Protein AF-A0A261KP37-F1 (afdb_monomer)

Foldseek 3Di:
DLLVLQCPFDQLQLGSLLLVLLLVLLVLLVVLCCVVPNDCDPLNVVLLSVLSSLLQSLLGQPLAPLGDVVQQWGALLPPRDTDHDDPPDGSLLNLVRRLSSSLRSLCVPCNPPPRHDSVSSSLLSVLLNPPQDPDPSNLDQDDSSLSSNLSSLLSLLLPLCNLVSLQSVVVSCVSNVVCVVVVHPHSVSSLLCVLVCCPVPNCSSNVSSLSSLVVDPNSVSSVVSNVCSSVCSVCVVVDPPPPPDD

Nearest PDB structures (foldseek):
  5cwg-assembly1_A  TM=1.910E-01  e=2.950E+00  synthetic construct
  5cwc-assembly1_A  TM=1.939E-01  e=5.053E+00  synthetic construct

Secondary structure (DSSP, 8-state):
-HHHHHHTS--SSSSHHHHHHHHHHHHHHHHHHHHHH----HHHHHHHHHHHHHTTGGGSTT-STT-BGGGTEEE-SSTT-EEEPPTT--GGGGGGGHHHHHHHHHHHHHTT-SS--HHHHHHHHHTT-SSPPSSSGGG--SSHHHHHHHHHHHHHHT-TTHHHHHHHHHHHHHHTTHHHHHT--SHHHHHHHHHHHIIIIIHHHHHHHHHHHTTSHHHHHHHHHHHHHHHHHHTGGGS-------

Mean predicted aligned error: 4.22 Å

pLDDT: mean 94.3, std 10.0, range [46.78, 98.81]

Solvent-accessible surface area (backbone atoms only — not comparable to full-atom values): 13010 Å² total; per-residue (Å²): 106,54,57,57,52,34,58,71,38,64,30,77,44,85,24,40,66,48,40,49,37,16,34,56,42,33,52,36,29,53,50,18,42,32,72,76,71,44,88,72,44,74,64,54,54,50,42,52,50,52,21,39,49,33,40,64,47,22,29,29,79,69,65,43,92,73,32,34,73,94,74,34,32,33,52,35,48,50,95,89,37,66,47,76,58,66,92,89,63,48,22,39,64,30,61,94,27,12,48,40,23,19,38,44,36,39,44,76,73,31,55,89,43,92,89,46,63,37,66,63,26,41,55,22,26,52,46,59,46,77,81,70,59,91,53,74,83,60,63,52,45,82,51,68,26,18,40,43,27,22,13,43,56,47,20,54,51,23,37,9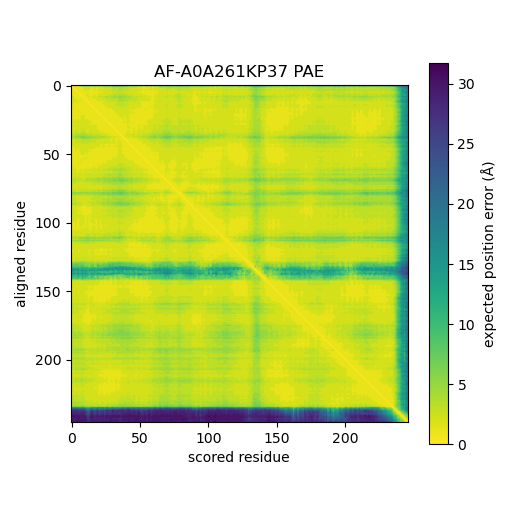3,56,32,84,73,45,39,50,37,46,38,53,39,26,52,70,61,47,49,25,67,77,74,69,35,89,48,42,64,47,52,51,69,44,42,52,61,47,39,65,77,52,48,45,81,44,29,56,64,43,50,61,20,13,63,70,40,74,70,25,40,50,43,52,50,35,28,50,49,52,43,50,51,59,74,49,60,81,72,60,74,83,74,74,86,74,130

Radius of gyration: 18.71 Å; Cα contacts (8 Å, |Δi|>4): 363; chains: 1; bounding box: 59×48×49 Å

Structure (mmCIF, N/CA/C/O backbone):
data_AF-A0A261KP37-F1
#
_entry.id   AF-A0A261KP37-F1
#
loop_
_atom_site.group_PDB
_atom_site.id
_atom_site.type_symbol
_atom_site.label_atom_id
_atom_site.label_alt_id
_atom_site.label_comp_id
_atom_site.label_asym_id
_atom_site.label_entity_id
_atom_site.label_seq_id
_atom_site.pdbx_PDB_ins_code
_atom_site.Cartn_x
_atom_site.Cartn_y
_atom_site.Cartn_z
_atom_site.occupancy
_atom_site.B_iso_or_equiv
_atom_site.auth_seq_id
_atom_site.auth_comp_id
_atom_site.auth_asym_id
_atom_site.auth_atom_id
_atom_site.pdbx_PDB_model_num
ATOM 1 N N . MET A 1 1 ? 0.072 -9.786 14.401 1.00 86.56 1 MET A N 1
ATOM 2 C CA . MET A 1 1 ? -1.143 -10.215 13.672 1.00 86.56 1 MET A CA 1
ATOM 3 C C . MET A 1 1 ? -0.959 -9.985 12.181 1.00 86.56 1 MET A C 1
ATOM 5 O O . MET A 1 1 ? -0.625 -10.951 11.524 1.00 86.56 1 MET A O 1
ATOM 9 N N . ALA A 1 2 ? -1.086 -8.755 11.665 1.00 94.94 2 ALA A N 1
ATOM 10 C CA . ALA A 1 2 ? -0.954 -8.492 10.227 1.00 94.94 2 ALA A CA 1
ATOM 11 C C . ALA A 1 2 ? 0.410 -8.926 9.663 1.00 94.94 2 ALA A C 1
ATOM 13 O O . ALA A 1 2 ? 0.445 -9.769 8.780 1.00 94.94 2 ALA A O 1
ATOM 14 N N . LEU A 1 3 ? 1.520 -8.478 10.267 1.00 97.50 3 LEU A N 1
ATOM 15 C CA . LEU A 1 3 ? 2.871 -8.874 9.835 1.00 97.50 3 LEU A CA 1
ATOM 16 C C . LEU A 1 3 ? 3.099 -10.390 9.837 1.00 97.50 3 LEU A C 1
ATOM 18 O O . LEU A 1 3 ? 3.756 -10.895 8.944 1.00 97.50 3 LEU A O 1
ATOM 22 N N . GLU A 1 4 ? 2.538 -11.109 10.812 1.00 97.50 4 GLU A N 1
ATOM 23 C CA . GLU A 1 4 ? 2.669 -12.570 10.888 1.00 97.50 4 GLU A CA 1
ATOM 24 C C . GLU A 1 4 ? 1.877 -13.251 9.767 1.00 97.50 4 GLU A C 1
ATOM 26 O O . GLU A 1 4 ? 2.376 -14.161 9.121 1.00 97.50 4 GLU A O 1
ATOM 31 N N . ASN A 1 5 ? 0.655 -12.788 9.488 1.00 98.19 5 ASN A N 1
ATOM 32 C CA . ASN A 1 5 ? -0.129 -13.303 8.365 1.00 98.19 5 ASN A CA 1
ATOM 33 C C . ASN A 1 5 ? 0.574 -13.028 7.028 1.00 98.19 5 ASN A C 1
ATOM 35 O O . ASN A 1 5 ? 0.692 -13.935 6.216 1.00 98.19 5 ASN A O 1
ATOM 39 N N . ILE A 1 6 ? 1.087 -11.810 6.829 1.00 98.38 6 ILE A N 1
ATOM 40 C CA . ILE A 1 6 ? 1.804 -11.424 5.604 1.00 98.38 6 ILE A CA 1
ATOM 41 C C . ILE A 1 6 ? 3.119 -12.202 5.470 1.00 98.38 6 ILE A C 1
ATOM 43 O O . ILE A 1 6 ? 3.464 -12.633 4.377 1.00 98.38 6 ILE A O 1
ATOM 47 N N . ALA A 1 7 ? 3.837 -12.448 6.570 1.00 97.62 7 ALA A N 1
ATOM 48 C CA . ALA A 1 7 ? 5.056 -13.260 6.563 1.00 97.62 7 ALA A CA 1
ATOM 49 C C . ALA A 1 7 ? 4.807 -14.735 6.206 1.00 97.62 7 ALA A C 1
ATOM 51 O O . ALA A 1 7 ? 5.722 -15.400 5.730 1.00 97.62 7 ALA A O 1
ATOM 52 N N . ASN A 1 8 ? 3.591 -15.237 6.435 1.00 97.12 8 ASN A N 1
ATOM 53 C CA . ASN A 1 8 ? 3.172 -16.581 6.031 1.00 97.12 8 ASN A CA 1
ATOM 54 C C . ASN A 1 8 ? 2.615 -16.634 4.596 1.00 97.12 8 ASN A C 1
ATOM 56 O O . ASN A 1 8 ? 2.269 -17.720 4.126 1.00 97.12 8 ASN A O 1
ATOM 60 N N . GLY A 1 9 ? 2.513 -15.487 3.919 1.00 96.25 9 GLY A N 1
ATOM 61 C CA . GLY A 1 9 ? 2.137 -15.397 2.515 1.00 96.25 9 GLY A CA 1
ATOM 62 C C . GLY A 1 9 ? 3.271 -15.766 1.556 1.00 96.25 9 GLY A C 1
ATOM 63 O O . GLY A 1 9 ? 4.429 -15.903 1.953 1.00 96.25 9 GLY A O 1
ATOM 64 N N . ASP A 1 10 ? 2.934 -15.927 0.277 1.00 97.50 10 ASP A N 1
ATOM 65 C CA . ASP A 1 10 ? 3.869 -16.308 -0.793 1.00 97.50 10 ASP A CA 1
ATOM 66 C C . ASP A 1 10 ? 3.955 -15.298 -1.956 1.00 97.50 10 ASP A C 1
ATOM 68 O O . ASP A 1 10 ? 4.518 -15.614 -3.005 1.00 97.50 10 ASP A O 1
ATOM 72 N N . ALA A 1 11 ? 3.469 -14.066 -1.756 1.00 97.88 11 ALA A N 1
ATOM 73 C CA . ALA A 1 11 ? 3.731 -12.933 -2.648 1.00 97.88 11 ALA A CA 1
ATOM 74 C C . ALA A 1 11 ? 5.233 -12.576 -2.655 1.00 97.88 11 ALA A C 1
ATOM 76 O O . ALA A 1 11 ? 5.894 -12.534 -1.612 1.00 97.88 11 ALA A O 1
ATOM 77 N N . LEU A 1 12 ? 5.787 -12.308 -3.838 1.00 97.38 12 LEU A N 1
ATOM 78 C CA . LEU A 1 12 ? 7.216 -12.040 -4.019 1.00 97.38 12 LEU A CA 1
ATOM 79 C C . LEU A 1 12 ? 7.612 -10.635 -3.544 1.00 97.38 12 LEU A C 1
ATOM 81 O O . LEU A 1 12 ? 8.668 -10.468 -2.929 1.00 97.38 12 LEU A O 1
ATOM 85 N N . TYR A 1 13 ? 6.791 -9.630 -3.839 1.00 98.38 13 TYR A N 1
ATOM 86 C CA . TYR A 1 13 ? 7.035 -8.219 -3.563 1.00 98.38 13 TYR A CA 1
ATOM 87 C C . TYR A 1 13 ? 6.150 -7.684 -2.433 1.00 98.38 13 TYR A C 1
ATOM 89 O O . TYR A 1 13 ? 6.700 -7.131 -1.477 1.00 98.38 13 TYR A O 1
ATOM 97 N N . HIS A 1 14 ? 4.825 -7.880 -2.498 1.00 98.38 14 HIS A N 1
ATOM 98 C CA . HIS A 1 14 ? 3.873 -7.420 -1.468 1.00 98.38 14 HIS A CA 1
ATOM 99 C C . HIS A 1 14 ? 3.936 -8.322 -0.219 1.00 98.38 14 HIS A C 1
ATOM 101 O O . HIS A 1 14 ? 3.031 -9.091 0.097 1.00 98.38 14 HIS A O 1
ATOM 107 N N . ASN A 1 15 ? 5.078 -8.272 0.468 1.00 98.00 15 ASN A N 1
ATOM 108 C CA . ASN A 1 15 ? 5.456 -9.154 1.567 1.00 98.00 15 ASN A CA 1
ATOM 109 C C . ASN A 1 15 ? 5.690 -8.378 2.879 1.00 98.00 15 ASN A C 1
ATOM 111 O O . ASN A 1 15 ? 5.472 -7.165 2.981 1.00 98.00 15 ASN A O 1
ATOM 115 N N . VAL A 1 16 ? 6.155 -9.086 3.915 1.00 98.00 16 VAL A N 1
ATOM 116 C CA . VAL A 1 16 ? 6.334 -8.509 5.258 1.00 98.00 16 VAL A CA 1
ATOM 117 C C . VAL A 1 16 ? 7.333 -7.350 5.270 1.00 98.00 16 VAL A C 1
ATOM 119 O O . VAL A 1 16 ? 7.151 -6.389 6.014 1.00 98.00 16 VAL A O 1
ATOM 122 N N . GLU A 1 17 ? 8.370 -7.405 4.433 1.00 98.12 17 GLU A N 1
ATOM 123 C CA . GLU A 1 17 ? 9.373 -6.348 4.360 1.00 98.12 17 GLU A CA 1
ATOM 124 C C . GLU A 1 17 ? 8.783 -5.074 3.755 1.00 98.12 17 GLU A C 1
ATOM 126 O O . GLU A 1 17 ? 8.977 -3.994 4.314 1.00 98.12 17 GLU A O 1
ATOM 131 N N . HIS A 1 18 ? 8.021 -5.201 2.663 1.00 98.50 18 HIS A N 1
ATOM 132 C CA . HIS A 1 18 ? 7.290 -4.078 2.078 1.00 98.50 18 HIS A CA 1
ATOM 133 C C . HIS A 1 18 ? 6.350 -3.446 3.114 1.00 98.50 18 HIS A C 1
ATOM 135 O O . HIS A 1 18 ? 6.437 -2.246 3.374 1.00 98.50 18 HIS A O 1
ATOM 141 N N . THR A 1 19 ? 5.561 -4.263 3.820 1.00 98.69 19 THR A N 1
ATOM 142 C CA . THR A 1 19 ? 4.632 -3.768 4.850 1.00 98.69 19 THR A CA 1
ATOM 143 C C . THR A 1 19 ? 5.345 -3.016 5.979 1.00 98.69 19 THR A C 1
ATOM 145 O O . THR A 1 19 ? 4.862 -1.981 6.448 1.00 98.69 19 THR A O 1
ATOM 148 N N . ILE A 1 20 ? 6.511 -3.501 6.420 1.00 98.62 20 ILE A N 1
ATOM 149 C CA . ILE A 1 20 ? 7.327 -2.820 7.434 1.00 98.62 20 ILE A CA 1
ATOM 150 C C . ILE A 1 20 ? 7.809 -1.463 6.913 1.00 98.62 20 ILE A C 1
ATOM 152 O O . ILE A 1 2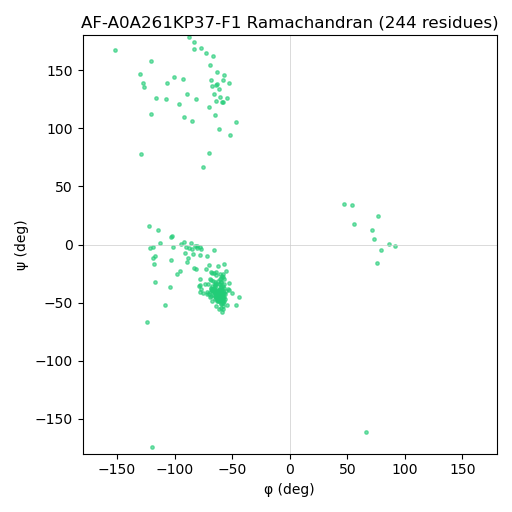0 ? 7.689 -0.470 7.630 1.00 98.62 20 ILE A O 1
ATOM 156 N N . LEU A 1 21 ? 8.325 -1.396 5.683 1.00 98.62 21 LEU A N 1
ATOM 157 C CA . LEU A 1 21 ? 8.811 -0.147 5.090 1.00 98.62 21 LEU A CA 1
ATOM 158 C C . LEU A 1 21 ? 7.691 0.889 4.956 1.00 98.62 21 LEU A C 1
ATOM 160 O O . LEU A 1 21 ? 7.865 2.024 5.402 1.00 98.62 21 LEU A O 1
ATOM 164 N N . VAL A 1 22 ? 6.526 0.488 4.442 1.00 98.75 22 VAL A N 1
ATOM 165 C CA . VAL A 1 22 ? 5.324 1.336 4.368 1.00 98.75 22 VAL A CA 1
ATOM 166 C C . VAL A 1 22 ? 4.930 1.850 5.752 1.00 98.75 22 VAL A C 1
ATOM 168 O O . VAL A 1 22 ? 4.688 3.044 5.935 1.00 98.75 22 VAL A O 1
ATOM 171 N N . THR A 1 23 ? 4.939 0.975 6.760 1.00 98.75 23 THR A N 1
ATOM 172 C CA . THR A 1 23 ? 4.584 1.350 8.134 1.00 98.75 23 THR A CA 1
ATOM 173 C C . THR A 1 23 ? 5.571 2.360 8.726 1.00 98.75 23 THR A C 1
ATOM 175 O O . THR A 1 23 ? 5.153 3.352 9.324 1.00 98.75 23 THR A O 1
ATOM 178 N N . LEU A 1 24 ? 6.878 2.156 8.533 1.00 98.62 24 LEU A N 1
ATOM 179 C CA . LEU A 1 24 ? 7.920 3.065 9.025 1.00 98.62 24 LEU A CA 1
ATOM 180 C C . LEU A 1 24 ? 7.852 4.438 8.349 1.00 98.62 24 LEU A C 1
ATOM 182 O O . LEU A 1 24 ? 7.969 5.464 9.021 1.00 98.62 24 LEU A O 1
ATOM 186 N N . VAL A 1 25 ? 7.624 4.470 7.036 1.00 98.81 25 VAL A N 1
ATOM 187 C CA . VAL A 1 25 ? 7.419 5.724 6.305 1.00 98.81 25 VAL A CA 1
ATOM 188 C C . VAL A 1 25 ? 6.165 6.433 6.803 1.00 98.81 25 VAL A C 1
ATOM 190 O O . VAL A 1 25 ? 6.219 7.622 7.119 1.00 98.81 25 VAL A O 1
ATOM 193 N N . GLY A 1 26 ? 5.048 5.716 6.922 1.00 98.62 26 GLY A N 1
ATOM 194 C CA . GLY A 1 26 ? 3.792 6.281 7.400 1.00 98.62 26 GLY A CA 1
ATOM 195 C C . GLY A 1 26 ? 3.910 6.861 8.809 1.00 98.62 26 GLY A C 1
ATOM 196 O O . GLY A 1 26 ? 3.397 7.953 9.056 1.00 98.62 26 GLY A O 1
ATOM 197 N N . GLN A 1 27 ? 4.648 6.203 9.705 1.00 98.50 27 GLN A N 1
ATOM 198 C CA . GLN A 1 27 ? 4.940 6.726 11.039 1.00 98.50 27 GLN A CA 1
ATOM 199 C C . GLN A 1 27 ? 5.641 8.093 10.979 1.00 98.50 27 GLN A C 1
ATOM 201 O O . GLN A 1 27 ? 5.248 9.020 11.690 1.00 98.50 27 GLN A O 1
ATOM 206 N N . GLU A 1 28 ? 6.652 8.250 10.119 1.00 98.69 28 GLU A N 1
ATOM 207 C CA . GLU A 1 28 ? 7.366 9.524 9.967 1.00 98.69 28 GLU A CA 1
ATOM 208 C C . GLU A 1 28 ? 6.517 10.598 9.271 1.00 98.69 28 GLU A C 1
ATOM 210 O O . GLU A 1 28 ? 6.590 11.767 9.657 1.00 98.69 28 GLU A O 1
ATOM 215 N N . VAL A 1 29 ? 5.648 10.223 8.324 1.00 98.62 29 VAL A N 1
ATOM 216 C CA . VAL A 1 29 ? 4.645 11.137 7.746 1.00 98.62 29 VAL A CA 1
ATOM 217 C C . VAL A 1 29 ? 3.710 11.658 8.840 1.00 98.62 29 VAL A C 1
ATOM 219 O O . VAL A 1 29 ? 3.525 12.869 8.967 1.00 98.62 29 VAL A O 1
ATOM 222 N N . LEU A 1 30 ? 3.153 10.766 9.664 1.00 97.94 30 LEU A N 1
ATOM 223 C CA . LEU A 1 30 ? 2.206 11.136 10.716 1.00 97.94 30 LEU A CA 1
ATOM 224 C C . LEU A 1 30 ? 2.870 11.989 11.807 1.00 97.94 30 LEU A C 1
ATOM 226 O O . LEU A 1 30 ? 2.295 12.975 12.276 1.00 97.94 30 LEU A O 1
ATOM 230 N N . ARG A 1 31 ? 4.119 11.664 12.158 1.00 98.25 31 ARG A N 1
ATOM 231 C CA . ARG A 1 31 ? 4.949 12.473 13.055 1.00 98.25 31 ARG A CA 1
ATOM 232 C C . ARG A 1 31 ? 5.188 13.872 12.491 1.00 98.25 31 ARG A C 1
ATOM 234 O O . ARG A 1 31 ? 5.013 14.851 13.214 1.00 98.25 31 ARG A O 1
ATOM 241 N N . GLY A 1 32 ? 5.555 13.980 11.215 1.00 98.31 32 GLY A N 1
ATOM 242 C CA . GLY A 1 32 ? 5.727 15.262 10.536 1.00 98.31 32 GLY A CA 1
ATOM 243 C C . GLY A 1 32 ? 4.430 16.075 10.489 1.00 98.31 32 GLY A C 1
ATOM 244 O O . GLY A 1 32 ? 4.457 17.276 10.759 1.00 98.31 32 GLY A O 1
ATOM 245 N N . LYS A 1 33 ? 3.282 15.426 10.248 1.00 97.81 33 LYS A N 1
ATOM 246 C CA . LYS A 1 33 ? 1.963 16.072 10.325 1.00 97.81 33 LYS A CA 1
ATOM 247 C C . LYS A 1 33 ? 1.706 16.676 11.692 1.00 97.81 33 LYS A C 1
ATOM 249 O O . LYS A 1 33 ? 1.396 17.860 11.778 1.00 97.81 33 LYS A O 1
ATOM 254 N N . HIS A 1 34 ? 1.915 15.904 12.754 1.00 97.88 34 HIS A N 1
ATOM 255 C CA . HIS A 1 34 ? 1.739 16.408 14.111 1.00 97.88 34 HIS A CA 1
ATOM 256 C C . HIS A 1 34 ? 2.693 17.570 14.435 1.00 97.88 34 HIS A C 1
ATOM 258 O O . HIS A 1 34 ? 2.277 18.537 15.060 1.00 97.88 34 HIS A O 1
ATOM 264 N N . ILE A 1 35 ? 3.950 17.523 13.977 1.00 98.25 35 ILE A N 1
ATOM 265 C CA . ILE A 1 35 ? 4.906 18.629 14.161 1.00 98.25 35 ILE A CA 1
ATOM 266 C C . ILE A 1 35 ? 4.429 19.906 13.457 1.00 98.25 35 ILE A C 1
ATOM 268 O O . ILE A 1 35 ? 4.553 20.992 14.019 1.00 98.25 35 ILE A O 1
ATOM 272 N N . ARG A 1 36 ? 3.918 19.792 12.226 1.00 97.69 36 ARG A N 1
ATOM 273 C CA . ARG A 1 36 ? 3.515 20.955 11.424 1.00 97.69 36 ARG A CA 1
ATOM 274 C C . ARG A 1 36 ? 2.175 21.544 11.846 1.00 97.69 36 ARG A C 1
ATOM 276 O O . ARG A 1 36 ? 2.025 22.760 11.837 1.00 97.69 36 ARG A O 1
ATOM 283 N N . GLU A 1 37 ? 1.207 20.690 12.152 1.00 97.06 37 GLU A N 1
ATOM 284 C CA . GLU A 1 37 ? -0.206 21.075 12.265 1.00 97.06 37 GLU A CA 1
ATOM 285 C C . GLU A 1 37 ? -0.772 20.850 13.668 1.00 97.06 37 GLU A C 1
ATOM 287 O O . GLU A 1 37 ? -1.805 21.418 14.015 1.00 97.06 37 GLU A O 1
ATOM 292 N N . GLY A 1 38 ? -0.102 20.047 14.499 1.00 96.06 38 GLY A N 1
ATOM 293 C CA . GLY A 1 38 ? -0.664 19.553 15.752 1.00 96.06 38 GLY A CA 1
ATOM 294 C C . GLY A 1 38 ? -1.850 18.613 15.514 1.00 96.06 38 GLY A C 1
ATOM 295 O O . GLY A 1 38 ? -2.014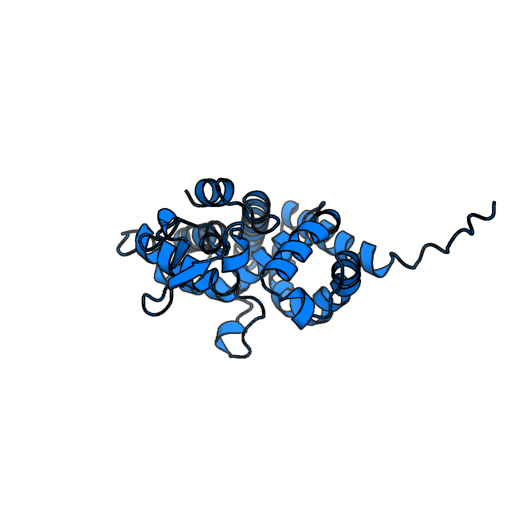 18.035 14.442 1.00 96.06 38 GLY A O 1
ATOM 296 N N . GLY A 1 39 ? -2.673 18.418 16.544 1.00 95.00 39 GLY A N 1
ATOM 297 C CA . GLY A 1 39 ? -4.020 17.846 16.404 1.00 95.00 39 GLY A CA 1
ATOM 298 C C . GLY A 1 39 ? -4.135 16.337 16.164 1.00 95.00 39 GLY A C 1
ATOM 299 O O . GLY A 1 39 ? -5.212 15.808 16.394 1.00 95.00 39 GLY A O 1
ATOM 300 N N . VAL A 1 40 ? -3.066 15.634 15.771 1.00 97.31 40 VAL A N 1
ATOM 301 C CA . VAL A 1 40 ? -3.104 14.163 15.625 1.00 97.31 40 VAL A CA 1
ATOM 302 C C . VAL A 1 40 ? -3.341 13.500 16.991 1.00 97.31 40 VAL A C 1
ATOM 304 O O . VAL A 1 40 ? -2.459 13.559 17.854 1.00 97.31 40 VAL A O 1
ATOM 307 N N . SER A 1 41 ? -4.509 12.882 17.183 1.00 97.88 41 SER A N 1
ATOM 308 C CA . SER A 1 41 ? -4.920 12.245 18.440 1.00 97.88 41 SER A CA 1
ATOM 309 C C . SER A 1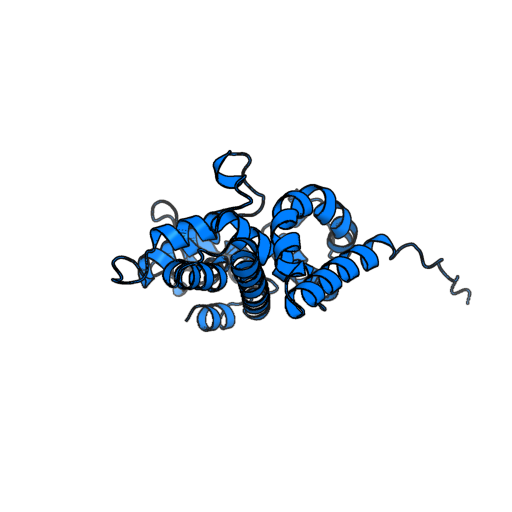 41 ? -4.377 10.818 18.589 1.00 97.88 41 SER A C 1
ATOM 311 O O . SER A 1 41 ? -3.883 10.215 17.637 1.00 97.88 41 SER A O 1
ATOM 313 N N . CYS A 1 42 ? -4.488 10.235 19.787 1.00 97.75 42 CYS A N 1
ATOM 314 C CA . CYS A 1 42 ? -4.130 8.831 20.019 1.00 97.75 42 CYS A CA 1
ATOM 315 C C . CYS A 1 42 ? -4.950 7.868 19.143 1.00 97.75 42 CYS A C 1
ATOM 317 O O . CYS A 1 42 ? -4.426 6.860 18.670 1.00 97.75 42 CYS A O 1
ATOM 319 N N . GLU A 1 43 ? -6.224 8.182 18.914 1.00 98.06 43 GLU A N 1
ATOM 320 C CA . GLU A 1 43 ? -7.118 7.441 18.031 1.00 98.06 43 GLU A CA 1
ATOM 321 C C . GLU A 1 43 ? -6.664 7.557 16.574 1.00 98.06 43 GLU A C 1
ATOM 323 O O . GLU A 1 43 ? -6.608 6.536 15.889 1.00 98.06 43 GLU A O 1
ATOM 328 N N . ASP A 1 44 ? -6.269 8.745 16.108 1.00 98.19 44 ASP A N 1
ATOM 329 C CA . ASP A 1 44 ? -5.709 8.909 14.761 1.00 98.19 44 ASP A CA 1
ATOM 330 C C . ASP A 1 44 ? -4.455 8.043 14.588 1.00 98.19 44 ASP A C 1
ATOM 332 O O . ASP A 1 44 ? -4.349 7.283 13.625 1.00 98.19 44 ASP A O 1
ATOM 336 N N . TRP A 1 45 ? -3.534 8.090 15.560 1.00 98.00 45 TRP A N 1
ATOM 337 C CA . TRP A 1 45 ? -2.334 7.248 15.579 1.00 98.00 45 TRP A CA 1
ATOM 338 C C . TRP A 1 45 ? -2.678 5.758 15.500 1.00 98.00 45 TRP A C 1
ATOM 340 O O . TRP A 1 45 ? -2.089 5.045 14.683 1.00 98.00 45 TRP A O 1
ATOM 350 N N . LEU A 1 46 ? -3.640 5.295 16.303 1.00 98.44 46 LEU A N 1
ATOM 351 C CA . LEU A 1 46 ? -4.069 3.898 16.350 1.00 98.44 46 LEU A CA 1
ATOM 352 C C . LEU A 1 46 ? -4.631 3.421 15.005 1.00 98.44 46 LEU A C 1
ATOM 354 O O . LEU A 1 46 ? -4.141 2.436 14.449 1.00 98.44 46 LEU A O 1
ATOM 358 N N . HIS A 1 47 ? -5.640 4.109 14.466 1.00 98.75 47 HIS A N 1
ATOM 359 C CA . HIS A 1 47 ? -6.298 3.685 13.227 1.00 98.75 47 HIS A CA 1
ATOM 360 C C . HIS A 1 47 ? -5.359 3.801 12.031 1.00 98.75 47 HIS A C 1
ATOM 362 O O . HIS A 1 47 ? -5.336 2.907 11.183 1.00 98.75 47 HIS A O 1
ATOM 368 N N . TYR A 1 48 ? -4.541 4.853 11.979 1.00 98.69 48 TYR A N 1
ATOM 369 C CA . TYR A 1 48 ? -3.561 5.040 10.916 1.00 98.69 48 TYR A CA 1
ATOM 370 C C . TYR A 1 48 ? -2.519 3.913 10.899 1.00 98.69 48 TYR A C 1
ATOM 372 O O . TYR A 1 48 ? -2.286 3.318 9.851 1.00 98.69 48 TYR A O 1
ATOM 380 N N . HIS A 1 49 ? -1.963 3.526 12.054 1.00 98.62 49 HIS A N 1
ATOM 381 C CA . HIS A 1 49 ? -0.995 2.420 12.122 1.00 98.62 49 HIS A CA 1
ATOM 382 C C . HIS A 1 49 ? -1.616 1.070 11.772 1.00 98.62 49 HIS A C 1
ATOM 384 O O . HIS A 1 49 ? -0.989 0.280 11.069 1.00 98.62 49 HIS A O 1
ATOM 390 N N . ILE A 1 50 ? -2.847 0.797 12.217 1.00 98.75 50 ILE A N 1
ATOM 391 C CA . ILE A 1 50 ? -3.544 -0.433 11.817 1.00 98.75 50 ILE A CA 1
ATOM 392 C C . ILE A 1 50 ? -3.769 -0.445 10.299 1.00 98.75 50 ILE A C 1
ATOM 394 O O . ILE A 1 50 ? -3.567 -1.484 9.675 1.00 98.75 50 ILE A O 1
ATOM 398 N N . SER A 1 51 ? -4.116 0.702 9.707 1.00 98.81 51 SER A N 1
ATOM 399 C CA . SER A 1 51 ? -4.293 0.842 8.256 1.00 98.81 51 SER A CA 1
ATOM 400 C C . SER A 1 51 ? -2.997 0.540 7.503 1.00 98.81 51 SER A C 1
ATOM 402 O O . SER A 1 51 ? -3.011 -0.287 6.601 1.00 98.81 51 SER A O 1
ATOM 404 N N . LEU A 1 52 ? -1.865 1.120 7.920 1.00 98.81 52 LEU A N 1
ATOM 405 C CA . LEU A 1 52 ? -0.552 0.839 7.324 1.00 98.81 52 LEU A CA 1
ATOM 406 C C . LEU A 1 52 ? -0.162 -0.636 7.449 1.00 98.81 52 LEU A C 1
ATOM 408 O O . LEU A 1 52 ? 0.302 -1.239 6.492 1.00 98.81 52 LEU A O 1
ATOM 412 N N . LEU A 1 53 ? -0.377 -1.246 8.613 1.00 98.75 53 LEU A N 1
ATOM 413 C CA . LEU A 1 53 ? -0.041 -2.654 8.827 1.00 98.75 53 LEU A CA 1
ATOM 414 C C . LEU A 1 53 ? -0.929 -3.607 8.019 1.00 98.75 53 LEU A C 1
ATOM 416 O O . LEU A 1 53 ? -0.532 -4.748 7.796 1.00 98.75 53 LEU A O 1
ATOM 420 N N . CYS A 1 54 ? -2.130 -3.170 7.634 1.00 98.69 54 CYS A N 1
ATOM 421 C CA . CYS A 1 54 ? -3.131 -4.010 6.983 1.00 98.69 54 CYS A CA 1
ATOM 422 C C . CYS A 1 54 ? -3.420 -3.630 5.526 1.00 98.69 54 CYS A C 1
ATOM 424 O O . CYS A 1 54 ? -4.276 -4.281 4.938 1.00 98.69 54 CYS A O 1
ATOM 426 N N . HIS A 1 55 ? -2.764 -2.623 4.940 1.00 98.69 55 HIS A N 1
ATOM 427 C CA . HIS A 1 55 ? -3.088 -2.163 3.579 1.00 98.69 55 HIS A CA 1
ATOM 428 C C . HIS A 1 55 ? -3.019 -3.299 2.543 1.00 98.69 55 HIS A C 1
ATOM 430 O O . HIS A 1 55 ? -3.937 -3.453 1.743 1.00 98.69 55 HIS A O 1
ATOM 436 N N . ASP A 1 56 ? -2.018 -4.172 2.679 1.00 98.50 56 ASP A N 1
ATOM 437 C CA . ASP A 1 56 ? -1.793 -5.330 1.810 1.00 98.50 56 ASP A CA 1
ATOM 438 C C . ASP A 1 56 ? -2.239 -6.670 2.404 1.00 98.50 56 ASP A C 1
ATOM 440 O O . ASP A 1 56 ? -2.017 -7.730 1.819 1.00 98.50 56 ASP A O 1
ATOM 444 N N . ILE A 1 57 ? -2.919 -6.676 3.555 1.00 98.69 57 ILE A N 1
ATOM 445 C CA . ILE A 1 57 ? -3.306 -7.939 4.204 1.00 98.69 57 ILE A CA 1
ATOM 446 C C . ILE A 1 57 ? -4.190 -8.812 3.305 1.00 98.69 57 ILE A C 1
ATOM 448 O O . ILE A 1 57 ? -4.184 -10.035 3.431 1.00 98.69 57 ILE A O 1
ATOM 452 N N . GLY A 1 58 ? -4.940 -8.196 2.387 1.00 98.31 58 GLY A N 1
ATOM 453 C CA . GLY A 1 58 ? -5.834 -8.902 1.480 1.00 98.31 58 GLY A CA 1
ATOM 454 C C . GLY A 1 58 ? -5.137 -9.711 0.388 1.00 98.31 58 GLY A C 1
ATOM 455 O O . GLY A 1 58 ? -5.811 -10.522 -0.244 1.00 98.31 58 GLY A O 1
ATOM 456 N N . TYR A 1 59 ? -3.822 -9.570 0.198 1.00 98.38 59 TYR A N 1
ATOM 457 C CA . TYR A 1 59 ? -3.045 -10.490 -0.638 1.00 98.38 59 TYR A CA 1
ATOM 458 C C . TYR A 1 59 ? -3.019 -11.909 -0.061 1.00 98.38 59 TYR A C 1
ATOM 460 O O . TYR A 1 59 ? -3.067 -12.881 -0.805 1.00 98.38 59 TYR A O 1
ATOM 468 N N . VAL A 1 60 ? -3.004 -12.040 1.266 1.00 98.44 60 VAL A N 1
ATOM 469 C CA . VAL A 1 60 ? -2.739 -13.314 1.941 1.00 98.44 60 VAL A CA 1
ATOM 470 C C . VAL A 1 60 ? -3.902 -14.296 1.754 1.00 98.44 60 VAL A C 1
ATOM 472 O O . VAL A 1 60 ? -5.031 -14.062 2.207 1.00 98.44 60 VAL A O 1
ATOM 475 N N . LYS A 1 61 ? -3.634 -15.440 1.119 1.00 98.25 61 LYS A N 1
ATOM 476 C CA . LYS A 1 61 ? -4.538 -16.596 1.058 1.00 98.25 61 LYS A CA 1
ATOM 477 C C . LYS A 1 61 ? -4.813 -17.133 2.469 1.00 98.25 61 LYS A C 1
ATOM 479 O O . LYS A 1 61 ? -3.904 -17.361 3.258 1.00 98.25 61 LYS A O 1
ATOM 484 N N . GLY A 1 62 ? -6.078 -17.415 2.782 1.00 97.44 62 GLY A N 1
ATOM 485 C CA . GLY A 1 62 ? -6.487 -17.992 4.070 1.00 97.44 62 GLY A CA 1
ATOM 486 C C . GLY A 1 62 ? -6.730 -16.966 5.178 1.00 97.44 62 GLY A C 1
ATOM 487 O O . GLY A 1 62 ? -7.090 -17.351 6.289 1.00 97.44 62 GLY A O 1
ATOM 488 N N . VAL A 1 63 ? -6.557 -15.671 4.893 1.00 97.56 63 VAL A N 1
ATOM 489 C CA . VAL A 1 63 ? -6.708 -14.609 5.894 1.00 97.56 63 VAL A CA 1
ATOM 490 C C . VAL A 1 63 ? -8.173 -14.270 6.185 1.00 97.56 63 VAL A C 1
ATOM 492 O O . VAL A 1 63 ? -8.500 -13.878 7.304 1.00 97.56 63 VAL A O 1
ATOM 495 N N . CYS A 1 64 ? -9.057 -14.447 5.197 1.00 98.25 64 CYS A N 1
ATOM 496 C CA . CYS A 1 64 ? -10.496 -14.211 5.329 1.00 98.25 64 CYS A CA 1
ATOM 497 C C . CYS A 1 64 ? -11.216 -15.507 5.731 1.00 98.25 64 CYS A C 1
ATOM 499 O O . CYS A 1 64 ? -10.912 -16.576 5.199 1.00 98.25 64 CYS A O 1
ATOM 501 N N . ARG A 1 65 ? -12.241 -15.434 6.591 1.00 97.81 65 ARG A N 1
ATOM 502 C CA . ARG A 1 65 ? -12.976 -16.622 7.096 1.00 97.81 65 ARG A CA 1
ATOM 503 C C . ARG A 1 65 ? -13.609 -17.471 5.995 1.00 97.81 65 ARG A C 1
ATOM 505 O O . ARG A 1 65 ? -13.842 -18.662 6.188 1.00 97.81 65 ARG A O 1
ATOM 512 N N . GLN A 1 66 ? -13.947 -16.849 4.869 1.00 97.50 66 GLN A N 1
ATOM 513 C CA . GLN A 1 66 ? -14.574 -17.523 3.736 1.00 97.50 66 GLN A CA 1
ATOM 514 C C . GLN A 1 66 ? -13.575 -18.192 2.780 1.00 97.50 66 GLN A C 1
ATOM 516 O O . GLN A 1 66 ? -14.014 -18.847 1.829 1.00 97.50 66 GLN A O 1
ATOM 521 N N . ASP A 1 67 ? -12.268 -18.040 3.002 1.00 98.38 67 ASP A N 1
ATOM 522 C CA . ASP A 1 67 ? -11.254 -18.713 2.200 1.00 98.38 67 ASP A CA 1
ATOM 523 C C . ASP A 1 67 ? -11.305 -20.231 2.434 1.00 98.38 67 ASP A C 1
ATOM 525 O O . ASP A 1 67 ? -11.435 -20.733 3.551 1.00 98.38 67 ASP A O 1
ATOM 529 N N . ARG A 1 68 ? -11.213 -20.981 1.340 1.00 97.75 68 ARG A N 1
ATOM 530 C CA . ARG A 1 68 ? -11.267 -22.442 1.276 1.00 97.75 68 ARG A CA 1
ATOM 531 C C . ARG A 1 68 ? -10.071 -22.929 0.475 1.00 97.75 68 ARG A C 1
ATOM 533 O O . ARG A 1 68 ? -10.178 -23.252 -0.709 1.00 97.75 68 ARG A O 1
ATOM 540 N N . GLY A 1 69 ? -8.910 -22.931 1.133 1.00 95.31 69 GLY A N 1
ATOM 541 C CA . GLY A 1 69 ? -7.632 -23.315 0.525 1.00 95.31 69 GLY A CA 1
ATOM 542 C C . GLY A 1 69 ? -7.625 -24.747 -0.020 1.00 95.31 69 GLY A C 1
ATOM 543 O O . GLY A 1 69 ? -7.036 -24.994 -1.068 1.00 95.31 69 GLY A O 1
ATOM 544 N N . ASP A 1 70 ? -8.369 -25.660 0.615 1.00 96.00 70 ASP A N 1
ATOM 545 C CA . ASP A 1 70 ? -8.614 -27.035 0.154 1.00 96.00 70 ASP A CA 1
ATOM 546 C C . ASP A 1 70 ? -9.244 -27.089 -1.247 1.00 96.00 70 ASP A C 1
ATOM 548 O O . ASP A 1 70 ? -8.937 -27.971 -2.048 1.00 96.00 70 ASP A O 1
ATOM 552 N N . LEU A 1 71 ? -10.091 -26.107 -1.559 1.00 97.50 71 LEU A N 1
ATOM 553 C CA . LEU A 1 71 ? -10.785 -25.976 -2.839 1.00 97.50 71 LEU A CA 1
ATOM 554 C C . LEU A 1 71 ? -10.141 -24.937 -3.768 1.00 97.50 71 LEU A C 1
ATOM 556 O O . LEU A 1 71 ? -10.608 -24.772 -4.893 1.00 97.50 71 LEU A O 1
ATOM 560 N N . ARG A 1 72 ? -9.079 -24.248 -3.321 1.00 97.81 72 ARG A N 1
ATOM 561 C CA . ARG A 1 72 ? -8.471 -23.077 -3.987 1.00 97.81 72 ARG A CA 1
ATOM 562 C C . ARG A 1 72 ? -9.485 -21.965 -4.286 1.00 97.81 72 ARG A C 1
ATOM 564 O O . ARG A 1 72 ? -9.377 -21.287 -5.306 1.00 97.81 72 ARG A O 1
ATOM 571 N N . LEU A 1 73 ? -10.472 -21.801 -3.408 1.00 98.25 73 LEU A N 1
ATOM 572 C CA . LEU A 1 73 ? -11.498 -20.763 -3.493 1.00 98.25 73 LEU A CA 1
ATOM 573 C C . LEU A 1 73 ? -11.240 -19.704 -2.426 1.00 98.25 73 LEU A C 1
ATOM 575 O O . LEU A 1 73 ? -11.182 -20.029 -1.244 1.00 98.25 73 LEU A O 1
ATOM 579 N N . TYR A 1 74 ? -11.137 -18.445 -2.826 1.00 98.62 74 TYR A N 1
ATOM 580 C CA . TYR A 1 74 ? -10.769 -17.340 -1.942 1.00 98.62 74 TYR A CA 1
ATOM 581 C C . TYR A 1 74 ? -11.796 -16.220 -2.056 1.00 98.62 74 TYR A C 1
ATOM 583 O O . TYR A 1 74 ? -12.274 -15.936 -3.150 1.00 98.62 74 TYR A O 1
ATOM 591 N N . ALA A 1 75 ? -12.172 -15.602 -0.940 1.00 98.50 75 ALA A N 1
ATOM 592 C CA . ALA A 1 75 ? -13.115 -14.488 -0.918 1.00 98.50 75 ALA A CA 1
ATOM 593 C C . ALA A 1 75 ? -12.616 -13.324 -1.782 1.00 98.50 75 ALA A C 1
ATOM 595 O O . ALA A 1 75 ? -11.436 -13.011 -1.776 1.00 98.50 75 ALA A O 1
ATOM 596 N N . THR A 1 76 ? -13.486 -12.628 -2.499 1.00 98.38 76 THR A N 1
ATOM 597 C CA . THR A 1 76 ? -13.075 -11.390 -3.185 1.00 98.38 76 THR A CA 1
ATOM 598 C C . THR A 1 76 ? -13.218 -10.159 -2.292 1.00 98.38 76 THR A C 1
ATOM 600 O O . THR A 1 76 ? -12.755 -9.089 -2.655 1.00 98.38 76 THR A O 1
ATOM 603 N N . GLY A 1 77 ? -13.886 -10.291 -1.141 1.00 97.25 77 GLY A N 1
ATOM 604 C CA . GLY A 1 77 ? -14.291 -9.155 -0.308 1.00 97.25 77 GLY A CA 1
ATOM 605 C C . GLY A 1 77 ? -15.542 -8.422 -0.811 1.00 97.25 77 GLY A C 1
ATOM 606 O O . GLY A 1 77 ? -16.050 -7.553 -0.113 1.00 97.25 77 GLY A O 1
ATOM 607 N N . VAL A 1 78 ? -16.086 -8.808 -1.972 1.00 96.50 78 VAL A N 1
ATOM 608 C CA . VAL A 1 78 ? -17.2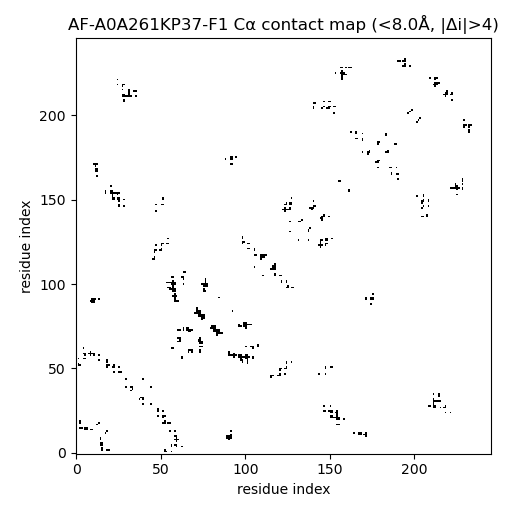39 -8.158 -2.616 1.00 96.50 78 VAL A CA 1
ATOM 609 C C . VAL A 1 78 ? -18.408 -9.135 -2.692 1.00 96.50 78 VAL A C 1
ATOM 611 O O . VAL A 1 78 ? -18.246 -10.241 -3.202 1.00 96.50 78 VAL A O 1
ATOM 614 N N . ASP A 1 79 ? -19.581 -8.747 -2.185 1.00 94.19 79 ASP A N 1
ATOM 615 C CA . ASP A 1 79 ? -20.857 -9.477 -2.305 1.00 94.19 79 ASP A CA 1
ATOM 616 C C . ASP A 1 79 ? -20.793 -10.987 -1.989 1.00 94.19 79 ASP A C 1
ATOM 618 O O . ASP A 1 79 ? -21.482 -11.802 -2.603 1.00 94.19 79 ASP A O 1
ATOM 622 N N . ASN A 1 80 ? -19.952 -11.389 -1.024 1.00 93.75 80 ASN A N 1
ATOM 623 C CA . ASN A 1 80 ? -19.672 -12.797 -0.682 1.00 93.75 80 ASN A CA 1
ATOM 624 C C . ASN A 1 80 ? -19.166 -13.662 -1.856 1.00 93.75 80 ASN A C 1
ATOM 626 O O . ASN A 1 80 ? -19.188 -14.899 -1.785 1.00 93.75 80 ASN A O 1
ATOM 630 N N . MET A 1 81 ? -18.696 -13.030 -2.931 1.00 97.81 81 MET A N 1
ATOM 631 C CA . MET A 1 81 ? -18.116 -13.713 -4.075 1.00 97.81 81 MET A CA 1
ATOM 632 C C . MET A 1 81 ? -16.774 -14.346 -3.706 1.00 97.81 81 MET A C 1
ATOM 634 O O . MET A 1 81 ? -16.073 -13.932 -2.777 1.00 97.81 81 MET A O 1
ATOM 638 N N . LYS A 1 82 ? -16.422 -15.392 -4.456 1.00 98.25 82 LYS A N 1
ATOM 639 C CA . LYS A 1 82 ? -15.137 -16.078 -4.350 1.00 98.25 82 LYS A CA 1
ATOM 640 C C . LYS A 1 82 ? -14.518 -16.229 -5.728 1.00 98.25 82 LYS A C 1
ATOM 642 O O . LYS A 1 82 ? -15.230 -16.450 -6.705 1.00 98.25 82 LYS A O 1
ATOM 647 N N . VAL A 1 83 ? -13.197 -16.175 -5.779 1.00 98.25 83 VAL A N 1
ATOM 648 C CA . VAL A 1 83 ? -12.397 -16.468 -6.963 1.00 98.25 83 VAL A CA 1
ATOM 649 C C . VAL A 1 83 ? -11.697 -17.812 -6.785 1.00 98.25 83 VAL A C 1
ATOM 651 O O . VAL A 1 83 ? -11.219 -18.138 -5.698 1.00 98.25 83 VAL A O 1
ATOM 654 N N . SER A 1 84 ? -11.659 -18.613 -7.851 1.00 98.12 84 SER A N 1
ATOM 655 C CA . SER A 1 84 ? -10.841 -19.825 -7.892 1.00 98.12 84 SER A CA 1
ATOM 656 C C . SER A 1 84 ? -9.461 -19.483 -8.426 1.00 98.12 84 SER A C 1
ATOM 658 O O . SER A 1 84 ? -9.359 -18.909 -9.508 1.00 98.12 84 SER A O 1
ATOM 660 N N . LEU A 1 85 ? -8.411 -19.900 -7.723 1.00 97.94 85 LEU A N 1
ATOM 661 C CA . LEU A 1 85 ? -7.037 -19.750 -8.200 1.00 97.94 85 LEU A CA 1
ATOM 662 C C . LEU A 1 85 ? -6.502 -21.068 -8.787 1.00 97.94 85 LEU A C 1
ATOM 664 O O . LEU A 1 85 ? -6.833 -22.155 -8.291 1.00 97.94 85 LEU A O 1
ATOM 668 N N . PRO A 1 86 ? -5.684 -21.018 -9.854 1.00 96.94 86 PRO A N 1
ATOM 669 C CA . PRO A 1 86 ? -5.061 -22.212 -10.405 1.00 96.94 86 PRO A CA 1
ATOM 670 C C . PRO A 1 86 ? -4.050 -22.813 -9.418 1.00 96.94 86 PRO A C 1
ATOM 672 O O . PRO A 1 86 ? -3.598 -22.186 -8.462 1.00 96.94 86 PRO A O 1
ATOM 675 N N . ARG A 1 87 ? -3.689 -24.084 -9.632 1.00 96.19 87 ARG A N 1
ATOM 676 C CA . ARG A 1 87 ? -2.645 -24.724 -8.818 1.00 96.19 87 ARG A CA 1
ATOM 677 C C . ARG A 1 87 ? -1.316 -24.019 -9.096 1.00 96.19 87 ARG A C 1
ATOM 679 O O . ARG A 1 87 ? -0.940 -23.913 -10.256 1.00 96.19 87 ARG A O 1
ATOM 686 N N . GLY A 1 88 ? -0.613 -23.618 -8.039 1.00 94.62 88 GLY A N 1
ATOM 687 C CA . GLY A 1 88 ? 0.673 -22.922 -8.143 1.00 94.62 88 GLY A CA 1
ATOM 688 C C . GLY A 1 88 ? 0.575 -21.395 -8.185 1.00 94.62 88 GLY A C 1
ATOM 689 O O . GLY A 1 88 ? 1.617 -20.761 -8.211 1.00 94.62 88 GLY A O 1
ATOM 690 N N . ALA A 1 89 ? -0.634 -20.818 -8.159 1.00 97.56 89 ALA A N 1
ATOM 691 C CA . ALA A 1 89 ? -0.819 -19.380 -7.966 1.00 97.56 89 ALA A CA 1
ATOM 692 C C . ALA A 1 89 ? -0.303 -18.929 -6.593 1.00 97.56 89 ALA A C 1
ATOM 694 O O . ALA A 1 89 ? -0.569 -19.590 -5.576 1.00 97.56 89 ALA A O 1
ATOM 695 N N . THR A 1 90 ? 0.381 -17.790 -6.567 1.00 98.25 90 THR A N 1
ATOM 696 C CA . THR A 1 90 ? 0.811 -17.135 -5.334 1.00 98.25 90 THR A CA 1
ATOM 697 C C . THR A 1 90 ? -0.292 -16.211 -4.809 1.00 98.25 90 THR A C 1
ATOM 699 O O . THR A 1 90 ? -1.376 -16.097 -5.387 1.00 98.25 90 THR A O 1
ATOM 702 N N . ASP A 1 91 ? -0.050 -15.576 -3.670 1.00 98.44 91 ASP A N 1
ATOM 703 C CA . ASP A 1 91 ? -0.875 -14.506 -3.114 1.00 98.44 91 ASP A CA 1
ATOM 704 C C . ASP A 1 91 ? -1.001 -13.321 -4.086 1.00 98.44 91 ASP A C 1
ATOM 706 O O . ASP A 1 91 ? -2.019 -12.630 -4.077 1.00 98.44 91 ASP A O 1
ATOM 710 N N . ALA A 1 92 ? -0.032 -13.120 -4.991 1.00 97.94 92 ALA A N 1
ATOM 711 C CA . ALA A 1 92 ? -0.086 -12.059 -5.999 1.00 97.94 92 ALA A CA 1
ATOM 712 C C . ALA A 1 92 ? -1.301 -12.185 -6.934 1.00 97.94 92 ALA A C 1
ATOM 714 O O . ALA A 1 92 ? -1.859 -11.180 -7.365 1.00 97.94 92 ALA A O 1
ATOM 715 N N . SER A 1 93 ? -1.808 -13.398 -7.182 1.00 98.19 93 SER A N 1
ATOM 716 C CA . SER A 1 93 ? -3.060 -13.600 -7.928 1.00 98.19 93 SER A CA 1
ATOM 717 C C . SER A 1 93 ? -4.280 -12.888 -7.317 1.00 98.19 93 SER A C 1
ATOM 719 O O . SER A 1 93 ? -5.306 -12.738 -7.986 1.00 98.19 93 SER A O 1
ATOM 721 N N . LEU A 1 94 ? -4.207 -12.460 -6.052 1.00 98.06 94 LEU A N 1
ATOM 722 C CA . LEU A 1 94 ? -5.268 -11.729 -5.363 1.00 98.06 94 LEU A CA 1
ATOM 723 C C . LEU A 1 94 ? -5.137 -10.201 -5.474 1.00 98.06 94 LEU A C 1
ATOM 725 O O . LEU A 1 94 ? -6.024 -9.516 -4.964 1.00 98.06 94 LEU A O 1
ATOM 729 N N . THR A 1 95 ? -4.144 -9.654 -6.198 1.00 97.12 95 THR A N 1
ATOM 730 C CA . THR A 1 95 ? -4.022 -8.202 -6.463 1.00 97.12 95 THR A CA 1
ATOM 731 C C . THR A 1 95 ? -5.349 -7.545 -6.860 1.00 97.12 95 THR A C 1
ATOM 733 O O . THR A 1 95 ? -5.665 -6.504 -6.288 1.00 97.12 95 THR A O 1
ATOM 736 N N . PRO A 1 96 ? -6.194 -8.101 -7.756 1.00 96.12 96 PRO A N 1
ATOM 737 C CA . PRO A 1 96 ? -7.439 -7.424 -8.141 1.00 96.12 96 PRO A CA 1
ATOM 738 C C . PRO A 1 96 ? -8.435 -7.223 -6.988 1.00 96.12 96 PRO A C 1
ATOM 740 O O . PRO A 1 96 ? -9.334 -6.394 -7.091 1.00 96.12 96 PRO A O 1
ATOM 743 N N . TYR A 1 97 ? -8.279 -7.981 -5.901 1.00 97.56 97 TYR A N 1
ATOM 744 C CA . TYR A 1 97 ? -9.198 -8.027 -4.768 1.00 97.56 97 TYR A CA 1
ATOM 745 C C . TYR A 1 97 ? -8.547 -7.599 -3.449 1.00 97.56 97 TYR A C 1
ATOM 747 O O . TYR A 1 97 ? -9.233 -7.595 -2.432 1.00 97.56 97 TYR A O 1
ATOM 755 N N . HIS A 1 98 ? -7.248 -7.280 -3.419 1.00 98.12 98 HIS A N 1
ATOM 756 C CA . HIS A 1 98 ? -6.503 -7.126 -2.162 1.00 98.12 98 HIS A CA 1
ATOM 757 C C . HIS A 1 98 ? -7.103 -6.055 -1.238 1.00 98.12 98 HIS A C 1
ATOM 759 O O . HIS A 1 98 ? -7.228 -6.294 -0.042 1.00 98.12 98 HIS A O 1
ATOM 765 N N . VAL A 1 99 ? -7.564 -4.921 -1.773 1.00 98.44 99 VAL A N 1
ATOM 766 C CA . VAL A 1 99 ? -8.195 -3.868 -0.959 1.00 98.44 99 VAL A CA 1
ATOM 767 C C . VAL A 1 99 ? -9.528 -4.335 -0.377 1.00 98.44 99 VAL A C 1
ATOM 769 O O . VAL A 1 99 ? -9.755 -4.222 0.826 1.00 98.44 99 VAL A O 1
ATOM 772 N N . ASP A 1 100 ? -10.402 -4.916 -1.200 1.00 98.56 100 ASP A N 1
ATOM 773 C CA . ASP A 1 100 ? -11.723 -5.381 -0.760 1.00 98.56 100 ASP A CA 1
ATOM 774 C C . ASP A 1 100 ? -11.607 -6.564 0.216 1.00 98.56 100 ASP A C 1
ATOM 776 O O . ASP A 1 100 ? -12.299 -6.618 1.235 1.00 98.56 100 ASP A O 1
ATOM 780 N N . ARG A 1 101 ? -10.661 -7.478 -0.029 1.00 98.44 101 ARG A N 1
ATOM 781 C CA . ARG A 1 101 ? -10.276 -8.544 0.909 1.00 98.44 101 ARG A CA 1
ATOM 782 C C . ARG A 1 101 ? -9.703 -7.976 2.203 1.00 98.44 101 ARG A C 1
ATOM 784 O O . ARG A 1 101 ? -10.052 -8.455 3.278 1.00 98.44 101 ARG A O 1
ATOM 791 N N . GLY A 1 102 ? -8.864 -6.947 2.120 1.00 98.50 102 GLY A N 1
ATOM 792 C CA . GLY A 1 102 ? -8.324 -6.245 3.279 1.00 98.50 102 GLY A CA 1
ATOM 793 C C . GLY A 1 102 ? -9.439 -5.651 4.133 1.00 98.50 102 GLY A C 1
ATOM 794 O O . GLY A 1 102 ? -9.478 -5.869 5.341 1.00 98.50 102 GLY A O 1
ATOM 795 N N . LYS A 1 103 ? -10.419 -4.998 3.506 1.00 98.75 103 LYS A N 1
ATOM 796 C CA . LYS A 1 103 ? -11.611 -4.471 4.181 1.00 98.75 103 LYS A CA 1
ATOM 797 C C . LYS A 1 103 ? -12.434 -5.562 4.862 1.00 98.75 103 LYS A C 1
ATOM 799 O O . LYS A 1 103 ? -12.794 -5.399 6.028 1.00 98.75 103 LYS A O 1
ATOM 804 N N . LEU A 1 104 ? -12.673 -6.681 4.175 1.00 98.69 104 LEU A N 1
ATOM 805 C CA . LEU A 1 104 ? -13.347 -7.842 4.760 1.00 98.69 104 LEU A CA 1
ATOM 806 C C . LEU A 1 104 ? -12.589 -8.365 5.990 1.00 98.69 104 LEU A C 1
ATOM 808 O O . LEU A 1 104 ? -13.198 -8.600 7.031 1.00 98.69 104 LEU A O 1
ATOM 812 N N . PHE A 1 105 ? -11.262 -8.491 5.907 1.00 98.50 105 PHE A N 1
ATOM 813 C CA . PHE A 1 105 ? -10.434 -8.901 7.041 1.00 98.50 105 PHE A CA 1
ATOM 814 C C . PHE A 1 105 ? -10.559 -7.937 8.230 1.00 98.50 105 PHE A C 1
ATOM 816 O O . PHE A 1 105 ? -10.678 -8.378 9.376 1.00 98.50 105 PHE A O 1
ATOM 823 N N . ILE A 1 106 ? -10.563 -6.625 7.975 1.00 98.62 106 ILE A N 1
ATOM 824 C CA . ILE A 1 106 ? -10.745 -5.609 9.018 1.00 98.62 106 ILE A CA 1
ATOM 825 C C . ILE A 1 106 ? -12.097 -5.775 9.717 1.00 98.62 106 ILE A C 1
ATOM 827 O O . ILE A 1 106 ? -12.133 -5.783 10.948 1.00 98.62 106 ILE A O 1
ATOM 831 N N . ASP A 1 107 ? -13.184 -5.992 8.975 1.00 98.19 107 ASP A N 1
ATOM 832 C CA . ASP A 1 107 ? -14.503 -6.254 9.563 1.00 98.19 107 ASP A CA 1
ATOM 833 C C . ASP A 1 107 ? -14.519 -7.548 10.385 1.00 98.19 107 ASP A C 1
ATOM 835 O O . ASP A 1 107 ? -14.996 -7.575 11.521 1.00 98.19 107 ASP A O 1
ATOM 839 N N . GLU A 1 108 ? -13.941 -8.627 9.858 1.00 97.81 108 GLU A N 1
ATOM 840 C CA . GLU A 1 108 ? -13.876 -9.917 10.545 1.00 97.81 108 GLU A CA 1
ATOM 841 C C . GLU A 1 108 ? -13.044 -9.873 11.833 1.00 97.81 108 GLU A C 1
ATOM 843 O O . GLU A 1 108 ? -13.251 -10.702 12.731 1.00 97.81 108 GLU A O 1
ATOM 848 N N . ARG A 1 109 ? -12.087 -8.945 11.926 1.00 96.81 109 ARG A N 1
ATOM 849 C CA . ARG A 1 109 ? -11.121 -8.887 13.025 1.00 96.81 109 ARG A CA 1
ATOM 850 C C . ARG A 1 109 ? -11.407 -7.803 14.051 1.00 96.81 109 ARG A C 1
ATOM 852 O O . ARG A 1 109 ? -11.171 -8.033 15.237 1.00 96.81 109 ARG A O 1
ATOM 859 N N . PHE A 1 110 ? -11.898 -6.655 13.602 1.00 97.31 110 PHE A N 1
ATOM 860 C CA . PHE A 1 110 ? -12.110 -5.460 14.414 1.00 97.31 110 PHE A CA 1
ATOM 861 C C . PHE A 1 110 ? -13.568 -4.981 14.417 1.00 97.31 110 PHE A C 1
ATOM 863 O O . PHE A 1 110 ? -13.887 -4.039 15.139 1.00 97.31 110 PHE A O 1
ATOM 870 N N . GLY A 1 111 ? -14.471 -5.627 13.673 1.00 96.12 111 GLY A N 1
ATOM 871 C CA . GLY A 1 111 ? -15.895 -5.294 13.682 1.00 96.12 111 GLY A CA 1
ATOM 872 C C . GLY A 1 111 ? -16.486 -5.317 15.096 1.00 96.12 111 GLY A C 1
ATOM 873 O O . GLY A 1 111 ? -16.358 -6.299 15.828 1.00 96.12 111 GLY A O 1
ATOM 874 N N . GLY A 1 112 ? -17.121 -4.211 15.496 1.00 93.94 112 GLY A N 1
ATOM 875 C CA . GLY A 1 112 ? -17.711 -4.047 16.830 1.00 93.94 112 GLY A CA 1
ATOM 876 C C . GLY A 1 112 ? -16.698 -3.892 17.974 1.00 93.94 112 GLY A C 1
ATOM 877 O O . GLY A 1 112 ? -17.079 -3.989 19.143 1.00 93.94 112 GLY A O 1
ATOM 878 N N . HIS A 1 113 ? -15.413 -3.671 17.676 1.00 96.88 113 HIS A N 1
ATOM 879 C CA . HIS A 1 113 ? -14.399 -3.436 18.698 1.00 96.88 113 HIS A CA 1
ATOM 880 C C . HIS A 1 113 ? -14.611 -2.082 19.399 1.00 96.88 113 HIS A C 1
ATOM 882 O O . HIS A 1 113 ? -14.945 -1.083 18.775 1.00 96.88 113 HIS A O 1
ATOM 888 N N . LYS A 1 114 ? -14.383 -2.026 20.719 1.00 96.06 114 LYS A N 1
ATOM 889 C CA . LYS A 1 114 ? -14.696 -0.835 21.537 1.00 96.06 114 LYS A CA 1
ATOM 890 C C . LYS A 1 114 ? -13.815 0.386 21.256 1.00 96.06 114 LYS A C 1
ATOM 892 O O . LYS A 1 114 ? -14.253 1.503 21.488 1.00 96.06 114 LYS A O 1
ATOM 897 N N . LEU A 1 115 ? -12.567 0.158 20.850 1.00 96.06 115 LEU A N 1
ATOM 898 C CA . LEU A 1 115 ? -11.545 1.202 20.661 1.00 96.06 115 LEU A CA 1
ATOM 899 C C . LEU A 1 115 ? -11.063 1.327 19.213 1.00 96.06 115 LEU A C 1
ATOM 901 O O . LEU A 1 115 ? -10.279 2.218 18.915 1.00 96.06 115 LEU A O 1
ATOM 905 N N . ILE A 1 116 ? -11.453 0.386 18.350 1.00 98.12 116 ILE A N 1
ATOM 906 C CA . ILE A 1 116 ? -10.973 0.319 16.969 1.00 98.12 116 ILE A CA 1
ATOM 907 C C . ILE A 1 116 ? -12.203 0.434 16.085 1.00 98.12 116 ILE A C 1
ATOM 909 O O . ILE A 1 116 ? -13.043 -0.462 16.074 1.00 98.12 116 ILE A O 1
ATOM 913 N N . ASP A 1 117 ? -12.290 1.539 15.365 1.00 98.31 117 ASP A N 1
ATOM 914 C CA . ASP A 1 117 ? -13.284 1.789 14.343 1.00 98.31 117 ASP A CA 1
ATOM 915 C C . ASP A 1 117 ? -12.815 1.177 13.017 1.00 98.31 117 ASP A C 1
ATOM 917 O O . ASP A 1 117 ? -11.894 1.662 12.348 1.00 98.31 117 ASP A O 1
ATOM 921 N N . ALA A 1 118 ? -13.462 0.072 12.652 1.00 98.38 118 ALA A N 1
ATOM 922 C CA . ALA A 1 118 ? -13.215 -0.634 11.405 1.00 98.38 118 ALA A CA 1
ATOM 923 C C . ALA A 1 118 ? -13.490 0.246 10.174 1.00 98.38 118 ALA A C 1
ATOM 925 O O . ALA A 1 118 ? -12.765 0.142 9.187 1.00 98.38 118 ALA A O 1
ATOM 926 N N . GLU A 1 119 ? -14.476 1.148 10.217 1.00 98.38 119 GLU A N 1
ATOM 927 C CA . GLU A 1 119 ? -14.830 1.990 9.070 1.00 98.38 119 GLU A CA 1
ATOM 928 C C . GLU A 1 119 ? -13.734 3.004 8.747 1.00 98.38 119 GLU A C 1
ATOM 930 O O . GLU A 1 119 ? -13.440 3.236 7.573 1.00 98.38 119 GLU A O 1
ATOM 935 N N . ILE A 1 120 ? -13.077 3.568 9.765 1.00 98.31 120 ILE A N 1
ATOM 936 C CA . ILE A 1 120 ? -11.938 4.477 9.561 1.00 98.31 120 ILE A CA 1
ATOM 937 C C . ILE A 1 120 ? -10.792 3.737 8.868 1.00 98.31 120 ILE A C 1
ATOM 939 O O . ILE A 1 120 ? -10.244 4.227 7.881 1.00 98.31 120 ILE A O 1
ATOM 943 N N . ILE A 1 121 ? -10.459 2.532 9.337 1.00 98.75 121 ILE A N 1
ATOM 944 C CA . ILE A 1 121 ? -9.383 1.731 8.743 1.00 98.75 121 ILE A CA 1
ATOM 945 C C . ILE A 1 121 ? -9.732 1.344 7.303 1.00 98.75 121 ILE A C 1
ATOM 947 O O . ILE A 1 121 ? -8.903 1.507 6.412 1.00 98.75 121 ILE A O 1
ATOM 951 N N . LYS A 1 122 ? -10.969 0.898 7.047 1.00 98.56 122 LYS A N 1
ATOM 952 C CA . LYS A 1 122 ? -11.437 0.554 5.696 1.00 98.56 122 LYS A CA 1
ATOM 953 C C . LYS A 1 122 ? -11.365 1.737 4.731 1.00 98.56 122 LYS A C 1
ATOM 955 O O . LYS A 1 122 ? -10.995 1.550 3.575 1.00 98.56 122 LYS A O 1
ATOM 960 N N . ARG A 1 123 ? -11.702 2.948 5.186 1.00 98.06 123 ARG A N 1
ATOM 961 C CA . ARG A 1 123 ? -11.549 4.174 4.383 1.00 98.06 123 ARG A CA 1
ATOM 962 C C . ARG A 1 123 ? -10.086 4.475 4.093 1.00 98.06 123 ARG A C 1
ATOM 964 O O . ARG A 1 123 ? -9.761 4.834 2.970 1.00 98.06 123 ARG A O 1
ATOM 971 N N . ASN A 1 124 ? -9.214 4.300 5.082 1.00 98.38 124 ASN A N 1
ATOM 972 C CA . ASN A 1 124 ? -7.790 4.554 4.916 1.00 98.38 124 ASN A CA 1
ATOM 973 C C . ASN A 1 124 ? -7.141 3.610 3.895 1.00 98.38 124 ASN A C 1
ATOM 975 O O . ASN A 1 124 ? -6.400 4.076 3.035 1.00 98.38 124 ASN A O 1
ATOM 979 N N . ILE A 1 125 ? -7.431 2.306 3.970 1.00 98.00 125 ILE A N 1
ATOM 980 C CA . ILE A 1 125 ? -6.863 1.315 3.041 1.00 98.00 125 ILE A CA 1
ATOM 981 C C . ILE A 1 125 ? -7.465 1.402 1.635 1.00 98.00 125 ILE A C 1
ATOM 983 O O . ILE A 1 125 ? -6.832 0.958 0.691 1.00 98.00 125 ILE A O 1
ATOM 987 N N . GLU A 1 126 ? -8.655 1.990 1.448 1.00 97.44 126 GLU A N 1
ATOM 988 C CA . GLU A 1 126 ? -9.253 2.081 0.106 1.00 97.44 126 GLU A CA 1
ATOM 989 C C . GLU A 1 126 ? -8.347 2.811 -0.890 1.00 97.44 126 GLU A C 1
ATOM 991 O O . GLU A 1 126 ? -8.268 2.432 -2.057 1.00 97.44 126 GLU A O 1
ATOM 996 N N . LEU A 1 127 ? -7.619 3.831 -0.430 1.00 95.75 127 LEU A N 1
ATOM 997 C CA . LEU A 1 127 ? -6.780 4.625 -1.320 1.00 95.75 127 LEU A CA 1
ATOM 998 C C . LEU A 1 127 ? -5.466 3.946 -1.707 1.00 95.75 127 LEU A C 1
ATOM 1000 O O . LEU A 1 127 ? -4.765 4.494 -2.553 1.00 95.75 127 LEU A O 1
ATOM 1004 N N . THR A 1 128 ? -5.136 2.767 -1.174 1.00 96.56 128 THR A N 1
ATOM 1005 C CA . THR A 1 128 ? -3.993 1.979 -1.674 1.00 96.56 128 THR A CA 1
ATOM 1006 C C . THR A 1 128 ? -4.342 1.184 -2.932 1.00 96.56 128 THR A C 1
ATOM 1008 O O . THR A 1 128 ? -3.467 0.586 -3.551 1.00 96.56 128 THR A O 1
ATOM 1011 N N . ARG A 1 129 ? -5.603 1.231 -3.393 1.00 94.06 129 ARG A N 1
ATOM 1012 C CA . ARG A 1 129 ? -6.000 0.634 -4.671 1.00 94.06 129 ARG A CA 1
ATOM 1013 C C . ARG A 1 129 ? -5.195 1.238 -5.820 1.00 94.06 129 ARG A C 1
ATOM 1015 O O . ARG A 1 129 ? -5.248 2.444 -6.075 1.00 94.06 129 ARG A O 1
ATOM 1022 N N . PHE A 1 130 ? -4.507 0.375 -6.559 1.00 85.75 130 PHE A N 1
ATOM 1023 C CA . PHE A 1 130 ? -3.764 0.755 -7.750 1.00 85.75 130 PHE A CA 1
ATOM 1024 C C . PHE A 1 130 ? -4.170 -0.112 -8.959 1.00 85.75 130 PHE A C 1
ATOM 1026 O O . PHE A 1 130 ? -4.272 -1.331 -8.812 1.00 85.75 130 PHE A O 1
ATOM 1033 N N . PRO A 1 131 ? -4.389 0.470 -10.158 1.00 84.00 131 PRO A N 1
ATOM 1034 C CA . PRO A 1 131 ? -4.339 1.900 -10.490 1.00 84.00 131 PRO A CA 1
ATOM 1035 C C . PRO A 1 131 ? -5.404 2.722 -9.749 1.00 84.00 131 PRO A C 1
ATOM 1037 O O . PRO A 1 131 ? -6.490 2.223 -9.463 1.00 84.00 131 PRO A O 1
ATOM 1040 N N . VAL A 1 132 ? -5.080 3.983 -9.439 1.00 81.62 132 VAL A N 1
ATOM 1041 C CA . VAL A 1 132 ? -5.975 4.871 -8.680 1.00 81.62 132 VAL A CA 1
ATOM 1042 C C . VAL A 1 132 ? -7.254 5.128 -9.491 1.00 81.62 132 VAL A C 1
ATOM 1044 O O . VAL A 1 132 ? -7.153 5.614 -10.624 1.00 81.62 132 VAL A O 1
ATOM 1047 N N . PRO A 1 133 ? -8.450 4.842 -8.945 1.00 80.56 133 PRO A N 1
ATOM 1048 C CA . PRO A 1 133 ? -9.710 5.156 -9.611 1.00 80.56 133 PRO A CA 1
ATOM 1049 C C . PRO A 1 133 ? -9.847 6.649 -9.936 1.00 80.56 133 PRO A C 1
ATOM 1051 O O . PRO A 1 133 ? -9.386 7.520 -9.198 1.00 80.56 133 PRO A O 1
ATOM 1054 N N . ALA A 1 134 ? -10.500 6.961 -11.057 1.00 76.75 134 ALA A N 1
ATOM 1055 C CA . ALA A 1 134 ? -10.647 8.338 -11.538 1.00 76.75 134 ALA A CA 1
ATOM 1056 C C . ALA A 1 134 ? -11.733 9.150 -10.801 1.00 76.75 134 ALA A C 1
ATOM 1058 O O . ALA A 1 134 ? -11.942 10.322 -11.120 1.00 76.75 134 ALA A O 1
ATOM 1059 N N . ASP A 1 135 ? -12.457 8.546 -9.856 1.00 76.94 135 ASP A N 1
ATOM 1060 C CA . ASP A 1 135 ? -13.477 9.251 -9.083 1.00 76.94 135 ASP A CA 1
ATOM 1061 C C . ASP A 1 135 ? -12.865 10.219 -8.055 1.00 76.94 135 ASP A C 1
ATOM 1063 O O . ASP A 1 135 ? -11.666 10.193 -7.767 1.00 76.94 135 ASP A O 1
ATOM 1067 N N . LYS A 1 136 ? -13.708 11.119 -7.534 1.00 66.31 136 LYS A N 1
ATOM 1068 C CA . LYS A 1 136 ? -13.289 12.201 -6.633 1.00 66.31 136 LYS A CA 1
ATOM 1069 C C . LYS A 1 136 ? -12.803 11.696 -5.279 1.00 66.31 136 LYS A C 1
ATOM 1071 O O . LYS A 1 136 ? -11.874 12.292 -4.737 1.00 66.31 136 LYS A O 1
ATOM 1076 N N . ASP A 1 137 ? -13.410 10.636 -4.754 1.00 69.44 137 ASP A N 1
ATOM 1077 C CA . ASP A 1 137 ? -13.102 10.122 -3.418 1.00 69.44 137 ASP A CA 1
ATOM 1078 C C . ASP A 1 137 ? -11.675 9.556 -3.387 1.00 69.44 137 ASP A C 1
ATOM 1080 O O . ASP A 1 137 ? -10.954 9.723 -2.404 1.00 69.44 137 ASP A O 1
ATOM 1084 N N . HIS A 1 138 ? -11.206 9.020 -4.517 1.00 80.44 138 HIS A N 1
ATOM 1085 C CA . HIS A 1 138 ? -9.838 8.531 -4.671 1.00 80.44 138 HIS A CA 1
ATOM 1086 C C . HIS A 1 138 ? -8.787 9.616 -4.945 1.00 80.44 138 HIS A C 1
ATOM 1088 O O . HIS A 1 138 ? -7.593 9.312 -5.022 1.00 80.44 138 HIS A O 1
ATOM 1094 N N . GLN A 1 139 ? -9.174 10.892 -5.047 1.00 81.25 139 GLN A N 1
ATOM 1095 C CA . GLN A 1 139 ? -8.230 11.999 -5.249 1.00 81.25 139 GLN A CA 1
ATOM 1096 C C . GLN A 1 139 ? -7.789 12.694 -3.956 1.00 81.25 139 GLN A C 1
ATOM 1098 O O . GLN A 1 139 ? -6.978 13.618 -4.039 1.00 81.25 139 GLN A O 1
ATOM 1103 N N . ASP A 1 140 ? -8.263 12.264 -2.781 1.00 83.75 140 ASP A N 1
ATOM 1104 C CA . ASP A 1 140 ? -7.810 12.808 -1.495 1.00 83.75 140 ASP A CA 1
ATOM 1105 C C . ASP A 1 140 ? -6.305 12.583 -1.302 1.00 83.75 140 ASP A C 1
ATOM 1107 O O . ASP A 1 140 ? -5.812 11.465 -1.438 1.00 83.75 140 ASP A O 1
ATOM 1111 N N . LYS A 1 141 ? -5.568 13.655 -1.007 1.00 84.94 141 LYS A N 1
ATOM 1112 C CA . LYS A 1 141 ? -4.104 13.676 -0.852 1.00 84.94 141 LYS A CA 1
ATOM 1113 C C . LYS A 1 141 ? -3.654 14.110 0.540 1.00 84.94 141 LYS A C 1
ATOM 1115 O O . LYS A 1 141 ? -2.479 13.965 0.863 1.00 84.94 141 LYS A O 1
ATOM 1120 N N . GLU A 1 142 ? -4.562 14.639 1.352 1.00 84.75 142 GLU A N 1
ATOM 1121 C CA . GLU A 1 142 ? -4.208 15.407 2.549 1.00 84.75 142 GLU A CA 1
ATOM 1122 C C . GLU A 1 142 ? -4.698 14.743 3.838 1.00 84.75 142 GLU A C 1
ATOM 1124 O O . GLU A 1 142 ? -4.024 14.840 4.870 1.00 84.75 142 GLU A O 1
ATOM 1129 N N . ASN A 1 143 ? -5.838 14.045 3.791 1.00 94.19 143 ASN A N 1
ATOM 1130 C CA . ASN A 1 143 ? -6.354 13.334 4.958 1.00 94.19 143 ASN A CA 1
ATOM 1131 C C . ASN A 1 143 ? -5.695 11.958 5.114 1.00 94.19 143 ASN A C 1
ATOM 1133 O O . ASN A 1 143 ? -4.938 11.494 4.258 1.00 94.19 143 ASN A O 1
ATOM 1137 N N . TYR A 1 144 ? -6.002 11.276 6.220 1.00 97.44 144 TYR A N 1
ATOM 1138 C CA . TYR A 1 144 ? -5.404 9.984 6.567 1.00 97.44 144 TYR A CA 1
ATOM 1139 C C . TYR A 1 144 ? -5.432 8.934 5.446 1.00 97.44 144 TYR A C 1
ATOM 1141 O O . TYR A 1 144 ? -4.380 8.334 5.231 1.00 97.44 144 TYR A O 1
ATOM 1149 N N . PRO A 1 145 ? -6.516 8.753 4.663 1.00 97.31 145 PRO A N 1
ATOM 1150 C CA . PRO A 1 145 ? -6.479 7.842 3.521 1.00 97.31 145 PRO A CA 1
ATOM 1151 C C . PRO A 1 145 ? -5.421 8.222 2.476 1.00 97.31 145 PRO A C 1
ATOM 1153 O O . PRO A 1 145 ? -4.647 7.378 2.024 1.00 97.31 145 PRO A O 1
ATOM 1156 N N . GLY A 1 146 ? -5.325 9.512 2.136 1.00 96.75 146 GLY A N 1
ATOM 1157 C CA . GLY A 1 146 ? -4.333 10.020 1.187 1.00 96.75 146 GLY A CA 1
ATOM 1158 C C . GLY A 1 146 ? -2.900 9.857 1.697 1.00 96.75 146 GLY A C 1
ATOM 1159 O O . GLY A 1 146 ? -1.993 9.538 0.922 1.00 96.75 146 GLY A O 1
ATOM 1160 N N . LEU A 1 147 ? -2.694 10.007 3.008 1.00 98.12 147 LEU A N 1
ATOM 1161 C CA . LEU A 1 147 ? -1.397 9.797 3.652 1.00 98.12 147 LEU A CA 1
ATOM 1162 C C . LEU A 1 147 ? -1.022 8.312 3.764 1.00 98.12 147 LEU A C 1
ATOM 1164 O O . LEU A 1 147 ? 0.153 8.000 3.583 1.00 98.12 147 LEU A O 1
ATOM 1168 N N . VAL A 1 148 ? -1.982 7.398 3.958 1.00 98.62 148 VAL A N 1
ATOM 1169 C CA . VAL A 1 148 ? -1.735 5.944 3.884 1.00 98.62 148 VAL A CA 1
ATOM 1170 C C . VAL A 1 148 ? -1.278 5.551 2.481 1.00 98.62 148 VAL A C 1
ATOM 1172 O O . VAL A 1 148 ? -0.223 4.935 2.357 1.00 98.62 148 VAL A O 1
ATOM 1175 N N . ARG A 1 149 ? -1.973 5.994 1.421 1.00 98.00 149 ARG A N 1
ATOM 1176 C CA . ARG A 1 149 ? -1.501 5.794 0.036 1.00 98.00 149 ARG A CA 1
ATOM 1177 C C . ARG A 1 149 ? -0.113 6.391 -0.181 1.00 98.00 149 ARG A C 1
ATOM 1179 O O . ARG A 1 149 ? 0.730 5.805 -0.852 1.00 98.00 149 ARG A O 1
ATOM 1186 N N . SER A 1 150 ? 0.133 7.582 0.359 1.00 98.06 150 SER A N 1
ATOM 1187 C CA . SER A 1 150 ? 1.441 8.223 0.222 1.00 98.06 150 SER A CA 1
ATOM 1188 C C . SER A 1 150 ? 2.542 7.405 0.890 1.00 98.06 150 SER A C 1
ATOM 1190 O O . SER A 1 150 ? 3.628 7.279 0.333 1.00 98.06 150 SER A O 1
ATOM 1192 N N . ALA A 1 151 ? 2.271 6.856 2.074 1.00 98.69 151 ALA A N 1
ATOM 1193 C CA . ALA A 1 151 ? 3.200 6.008 2.803 1.00 98.69 151 ALA A CA 1
ATOM 1194 C C . ALA A 1 151 ? 3.469 4.689 2.076 1.00 98.69 151 ALA A C 1
ATOM 1196 O O . ALA A 1 151 ? 4.617 4.258 2.054 1.00 98.69 151 ALA A O 1
ATOM 1197 N N . ASP A 1 152 ? 2.447 4.099 1.458 1.00 98.62 152 ASP A N 1
ATOM 1198 C CA . ASP A 1 152 ? 2.570 2.919 0.602 1.00 98.62 152 ASP A CA 1
ATOM 1199 C C . ASP A 1 152 ? 3.525 3.192 -0.579 1.00 98.62 152 ASP A C 1
ATOM 1201 O O . ASP A 1 152 ? 4.625 2.633 -0.666 1.00 98.62 152 ASP A O 1
ATOM 1205 N N . LEU A 1 153 ? 3.204 4.208 -1.388 1.00 98.00 153 LEU A N 1
ATOM 1206 C CA . LEU A 1 153 ? 4.018 4.612 -2.537 1.00 98.00 153 LEU A CA 1
ATOM 1207 C C . LEU A 1 153 ? 5.453 4.998 -2.143 1.00 98.00 153 LEU A C 1
ATOM 1209 O O . LEU A 1 153 ? 6.414 4.551 -2.768 1.00 98.00 153 LEU A O 1
ATOM 1213 N N . ILE A 1 154 ? 5.637 5.830 -1.114 1.00 98.62 154 ILE A N 1
ATOM 1214 C CA . ILE A 1 154 ? 6.980 6.218 -0.660 1.00 98.62 154 ILE A CA 1
ATOM 1215 C C . ILE A 1 154 ? 7.704 5.009 -0.052 1.00 98.62 154 ILE A C 1
ATOM 1217 O O . ILE A 1 154 ? 8.895 4.847 -0.303 1.00 98.62 154 ILE A O 1
ATOM 1221 N N . GLY A 1 155 ? 7.032 4.151 0.717 1.00 98.31 155 GLY A N 1
ATOM 1222 C CA . GLY A 1 155 ? 7.612 2.953 1.333 1.00 98.31 155 GLY A CA 1
ATOM 1223 C C . GLY A 1 155 ? 8.178 1.985 0.304 1.00 98.31 155 GLY A C 1
ATOM 1224 O O . GLY A 1 155 ? 9.306 1.521 0.457 1.00 98.31 155 GLY A O 1
ATOM 1225 N N . GLN A 1 156 ? 7.451 1.767 -0.790 1.00 97.50 156 GLN A N 1
ATOM 1226 C CA . GLN A 1 156 ? 7.937 1.003 -1.934 1.00 97.50 156 GLN A CA 1
ATOM 1227 C C . GLN A 1 156 ? 9.129 1.697 -2.617 1.00 97.50 156 GLN A C 1
ATOM 1229 O O . GLN A 1 156 ? 10.182 1.090 -2.801 1.00 97.50 156 GLN A O 1
ATOM 1234 N N . LEU A 1 157 ? 9.001 2.974 -2.980 1.00 97.56 157 LEU A N 1
ATOM 1235 C CA . LEU A 1 157 ? 9.976 3.641 -3.853 1.00 97.56 157 LEU A CA 1
ATOM 1236 C C . LEU A 1 157 ? 11.245 4.138 -3.143 1.00 97.56 157 LEU A C 1
ATOM 1238 O O . LEU A 1 157 ? 12.275 4.358 -3.785 1.00 97.56 157 LEU A O 1
ATOM 1242 N N . SER A 1 158 ? 11.186 4.323 -1.825 1.00 98.25 158 SER A N 1
ATOM 1243 C CA . SER A 1 158 ? 12.325 4.715 -0.983 1.00 98.25 158 SER A CA 1
ATOM 1244 C C . SER A 1 158 ? 13.113 3.528 -0.430 1.00 98.25 158 SER A C 1
ATOM 1246 O O . SER A 1 158 ? 14.130 3.737 0.237 1.00 98.25 158 SER A O 1
ATOM 1248 N N . ASP A 1 159 ? 12.688 2.293 -0.710 1.00 97.94 159 ASP A N 1
ATOM 1249 C CA . ASP A 1 159 ? 13.435 1.100 -0.331 1.00 97.94 159 ASP A CA 1
ATOM 1250 C C . ASP A 1 159 ? 14.849 1.151 -0.947 1.00 97.94 159 ASP A C 1
ATOM 1252 O O . ASP A 1 159 ? 14.987 1.216 -2.174 1.00 97.94 159 ASP A O 1
ATOM 1256 N N . PRO A 1 160 ? 15.930 1.087 -0.144 1.00 95.25 160 PRO A N 1
ATOM 1257 C CA . PRO A 1 160 ? 17.301 1.038 -0.658 1.00 95.25 160 PRO A CA 1
ATOM 1258 C C . PRO A 1 160 ? 17.551 -0.109 -1.648 1.00 95.25 160 PRO A C 1
ATOM 1260 O O . PRO A 1 160 ? 18.483 -0.046 -2.452 1.00 95.25 160 PRO A O 1
ATOM 1263 N N . ARG A 1 161 ? 16.732 -1.167 -1.584 1.00 96.06 161 ARG A N 1
ATOM 1264 C CA . ARG A 1 161 ? 16.758 -2.321 -2.484 1.00 96.06 161 ARG A CA 1
ATOM 1265 C C . ARG A 1 161 ? 15.646 -2.314 -3.535 1.00 96.06 161 ARG A C 1
ATOM 1267 O O . ARG A 1 161 ? 15.538 -3.292 -4.276 1.00 96.06 161 ARG A O 1
ATOM 1274 N N . TYR A 1 162 ? 14.847 -1.244 -3.636 1.00 97.00 162 TYR A N 1
ATOM 1275 C CA . TYR A 1 162 ? 13.688 -1.155 -4.539 1.00 97.00 162 TYR A CA 1
ATOM 1276 C C . TYR A 1 162 ? 14.040 -1.634 -5.948 1.00 97.00 162 TYR A C 1
ATOM 1278 O O . TYR A 1 162 ? 13.437 -2.538 -6.516 1.00 97.00 162 TYR A O 1
ATOM 1286 N N . LEU A 1 163 ? 15.117 -1.070 -6.474 1.00 95.62 163 LEU A N 1
ATOM 1287 C CA . LEU A 1 163 ? 15.588 -1.283 -7.828 1.00 95.62 163 LEU A CA 1
ATOM 1288 C C . LEU A 1 163 ? 16.108 -2.706 -8.102 1.00 95.62 163 LEU A C 1
ATOM 1290 O O . LEU A 1 163 ? 16.100 -3.128 -9.256 1.00 95.62 163 LEU A O 1
ATOM 1294 N N . GLN A 1 164 ? 16.549 -3.446 -7.080 1.00 95.56 164 GLN A N 1
ATOM 1295 C CA . GLN A 1 164 ? 16.840 -4.882 -7.172 1.00 95.56 164 GLN A CA 1
ATOM 1296 C C . GLN A 1 164 ? 15.544 -5.712 -7.117 1.00 95.56 164 GLN A C 1
ATOM 1298 O O . GLN A 1 164 ? 15.423 -6.730 -7.801 1.00 95.56 164 GLN A O 1
ATOM 1303 N N . LYS A 1 165 ? 14.561 -5.258 -6.329 1.00 97.44 165 LYS A N 1
ATOM 1304 C CA . LYS A 1 165 ? 13.260 -5.913 -6.128 1.00 97.44 165 LYS A CA 1
ATOM 1305 C C . LYS A 1 165 ? 12.262 -5.703 -7.269 1.00 97.44 165 LYS A C 1
ATOM 1307 O O . LYS A 1 165 ? 11.258 -6.404 -7.306 1.00 97.44 165 LYS A O 1
ATOM 1312 N N . ILE A 1 166 ? 12.545 -4.827 -8.235 1.00 96.69 166 ILE A N 1
ATOM 1313 C CA . ILE A 1 166 ? 11.704 -4.647 -9.435 1.00 96.69 166 ILE A CA 1
ATOM 1314 C C . ILE A 1 166 ? 11.437 -5.973 -10.162 1.00 96.69 166 ILE A C 1
ATOM 1316 O O . ILE A 1 166 ? 10.353 -6.169 -10.699 1.00 96.69 166 ILE A O 1
ATOM 1320 N N . SER A 1 167 ? 12.391 -6.906 -10.146 1.00 97.38 167 SER A N 1
ATOM 1321 C CA . SER A 1 167 ? 12.190 -8.247 -10.707 1.00 97.38 167 SER A CA 1
ATOM 1322 C C . SER A 1 167 ? 11.064 -9.024 -10.017 1.00 97.38 167 SER A C 1
ATOM 1324 O O . SER A 1 167 ? 10.240 -9.617 -10.705 1.00 97.38 167 SER A O 1
ATOM 1326 N N . ALA A 1 168 ? 10.980 -8.967 -8.686 1.00 98.12 168 ALA A N 1
ATOM 1327 C CA . ALA A 1 168 ? 9.888 -9.565 -7.923 1.00 98.12 168 ALA A CA 1
ATOM 1328 C C . ALA A 1 168 ? 8.541 -8.917 -8.280 1.00 98.12 168 ALA A C 1
ATOM 1330 O O . ALA A 1 168 ? 7.594 -9.630 -8.599 1.00 98.12 168 ALA A O 1
ATOM 1331 N N . LEU A 1 169 ? 8.484 -7.580 -8.319 1.00 97.81 169 LEU A N 1
ATOM 1332 C CA . LEU A 1 169 ? 7.270 -6.842 -8.691 1.00 97.81 169 LEU A CA 1
ATOM 1333 C C . LEU A 1 169 ? 6.806 -7.171 -10.120 1.00 97.81 169 LEU A C 1
ATOM 1335 O O . LEU A 1 169 ? 5.615 -7.337 -10.368 1.00 97.81 169 LEU A O 1
ATOM 1339 N N . PHE A 1 170 ? 7.743 -7.307 -11.063 1.00 98.31 170 PHE A N 1
ATOM 1340 C CA . PHE A 1 170 ? 7.426 -7.691 -12.437 1.00 98.31 170 PHE A CA 1
ATOM 1341 C C . PHE A 1 170 ? 6.739 -9.059 -12.509 1.00 98.31 170 PHE A C 1
ATOM 1343 O O . PHE A 1 170 ? 5.765 -9.199 -13.243 1.00 98.31 170 PHE A O 1
ATOM 1350 N N . TYR A 1 171 ? 7.212 -10.057 -11.759 1.00 98.19 171 TYR A N 1
ATOM 1351 C CA . TYR A 1 171 ? 6.607 -11.392 -11.791 1.00 98.19 171 TYR A CA 1
ATOM 1352 C C . TYR A 1 171 ? 5.206 -11.425 -11.170 1.00 98.19 171 TYR A C 1
ATOM 1354 O O . TYR A 1 171 ? 4.351 -12.167 -11.643 1.00 98.19 171 TYR A O 1
ATOM 1362 N N . GLU A 1 172 ? 4.915 -10.568 -10.192 1.00 98.25 172 GLU A N 1
ATOM 1363 C CA . GLU A 1 172 ? 3.539 -10.391 -9.710 1.00 98.25 172 GLU A CA 1
ATOM 1364 C C . GLU A 1 172 ? 2.637 -9.715 -10.755 1.00 98.25 172 GLU A C 1
ATOM 1366 O O . GLU A 1 172 ? 1.483 -10.107 -10.954 1.00 98.25 172 GLU A O 1
ATOM 1371 N N . PHE A 1 173 ? 3.171 -8.733 -11.491 1.00 97.38 173 PHE A N 1
ATOM 1372 C CA . PHE A 1 173 ? 2.469 -8.145 -12.635 1.00 97.38 173 PHE A CA 1
ATOM 1373 C C . PHE A 1 173 ? 2.252 -9.165 -13.755 1.00 97.38 173 PHE A C 1
ATOM 1375 O O . PHE A 1 173 ? 1.243 -9.099 -14.452 1.00 97.38 173 PHE A O 1
ATOM 1382 N N . GLU A 1 174 ? 3.179 -10.097 -13.954 1.00 97.50 174 GLU A N 1
ATOM 1383 C CA . GLU A 1 174 ? 3.026 -11.183 -14.918 1.00 97.50 174 GLU A CA 1
ATOM 1384 C C . GLU A 1 174 ? 1.938 -12.172 -14.497 1.00 97.50 174 GLU A C 1
ATOM 1386 O O . GLU A 1 174 ? 1.089 -12.519 -15.321 1.00 97.50 174 GLU A O 1
ATOM 1391 N N . GLU A 1 175 ? 1.903 -12.563 -13.219 1.00 97.06 175 GLU A N 1
ATOM 1392 C CA . GLU A 1 175 ? 0.903 -13.489 -12.675 1.00 97.06 175 GLU A CA 1
ATOM 1393 C C . GLU A 1 175 ? -0.530 -12.958 -12.844 1.00 97.06 175 GLU A C 1
ATOM 1395 O O . GLU A 1 175 ? -1.454 -13.709 -13.159 1.00 97.06 175 GLU A O 1
ATOM 1400 N N . THR A 1 176 ? -0.706 -11.644 -12.712 1.00 94.88 176 THR A N 1
ATOM 1401 C CA . THR A 1 176 ? -1.999 -10.956 -12.860 1.00 94.88 176 THR A CA 1
ATOM 1402 C C . THR A 1 176 ? -2.281 -10.479 -14.290 1.00 94.88 176 THR A C 1
ATOM 1404 O O . THR A 1 176 ? -3.382 -10.014 -14.587 1.00 94.88 176 THR A O 1
ATOM 1407 N N . GLY A 1 177 ? -1.303 -10.584 -15.196 1.00 95.62 177 GLY A N 1
ATOM 1408 C CA . GLY A 1 177 ? -1.369 -10.054 -16.561 1.00 95.62 177 GLY A CA 1
ATOM 1409 C C . GLY A 1 177 ? -1.247 -8.528 -16.667 1.00 95.62 177 GLY A C 1
ATOM 1410 O O . GLY A 1 177 ? -1.343 -7.979 -17.769 1.00 95.62 177 GLY A O 1
ATOM 1411 N N . GLN A 1 178 ? -1.003 -7.834 -15.554 1.00 93.81 178 GLN A N 1
ATOM 1412 C CA . GLN A 1 178 ? -0.816 -6.387 -15.498 1.00 93.81 178 GLN A CA 1
ATOM 1413 C C . GLN A 1 178 ? 0.404 -5.922 -16.305 1.00 93.81 178 GLN A C 1
ATOM 1415 O O . GLN A 1 178 ? 0.377 -4.838 -16.890 1.00 93.81 178 GLN A O 1
ATOM 1420 N N . ASN A 1 179 ? 1.453 -6.744 -16.412 1.00 95.25 179 ASN A N 1
ATOM 1421 C CA . ASN A 1 179 ? 2.631 -6.429 -17.226 1.00 95.25 179 ASN A CA 1
ATOM 1422 C C . ASN A 1 179 ? 2.256 -6.188 -18.701 1.00 95.25 179 ASN A C 1
ATOM 1424 O O . ASN A 1 179 ? 2.695 -5.206 -19.294 1.00 95.25 179 ASN A O 1
ATOM 1428 N N . LYS A 1 180 ? 1.362 -7.010 -19.264 1.00 95.56 180 LYS A N 1
ATOM 1429 C CA . LYS A 1 180 ? 0.867 -6.877 -20.644 1.00 95.56 180 LYS A CA 1
ATOM 1430 C C . LYS A 1 180 ? 0.018 -5.623 -20.825 1.00 95.56 180 LYS A C 1
ATOM 1432 O O . LYS A 1 180 ? 0.139 -4.960 -21.849 1.00 95.56 180 LYS A O 1
ATOM 1437 N N . ILE A 1 181 ? -0.809 -5.284 -19.833 1.00 92.44 181 ILE A N 1
ATOM 1438 C CA . ILE A 1 181 ? -1.639 -4.067 -19.843 1.00 92.44 181 ILE A CA 1
ATOM 1439 C C . ILE A 1 181 ? -0.756 -2.812 -19.841 1.00 92.44 181 ILE A C 1
ATOM 1441 O O . ILE A 1 181 ? -1.042 -1.853 -20.553 1.00 92.44 181 ILE A O 1
ATOM 1445 N N . LEU A 1 182 ? 0.328 -2.829 -19.061 1.00 89.56 182 LEU A N 1
ATOM 1446 C CA . LEU A 1 182 ? 1.274 -1.715 -18.945 1.00 89.56 182 LEU A CA 1
ATOM 1447 C C . LEU A 1 182 ? 2.346 -1.697 -20.050 1.00 89.56 182 LEU A C 1
ATOM 1449 O O . LEU A 1 182 ? 3.081 -0.717 -20.163 1.00 89.56 182 LEU A O 1
ATOM 1453 N N . GLY A 1 183 ? 2.425 -2.745 -20.874 1.00 94.00 183 GLY A N 1
ATOM 1454 C CA . GLY A 1 183 ? 3.392 -2.860 -21.967 1.00 94.00 183 GLY A CA 1
ATOM 1455 C C . GLY A 1 183 ? 4.814 -3.227 -21.528 1.00 94.00 183 GLY A C 1
ATOM 1456 O O . GLY A 1 183 ? 5.762 -2.907 -22.240 1.00 94.00 183 GLY A O 1
ATOM 1457 N N . TYR A 1 184 ? 4.977 -3.884 -20.376 1.00 95.81 184 TYR A N 1
ATOM 1458 C CA . TYR A 1 184 ? 6.267 -4.371 -19.881 1.00 95.81 184 TYR A CA 1
ATOM 1459 C C . TYR A 1 184 ? 6.468 -5.841 -20.252 1.00 95.81 184 TYR A C 1
ATOM 1461 O O . TYR A 1 184 ? 5.695 -6.704 -19.836 1.00 95.81 184 TYR A O 1
ATOM 1469 N N . ASN A 1 185 ? 7.530 -6.144 -20.998 1.00 96.94 185 ASN A N 1
ATOM 1470 C CA . ASN A 1 185 ? 7.840 -7.502 -21.454 1.00 96.94 185 ASN A CA 1
ATOM 1471 C C . ASN A 1 185 ? 8.834 -8.222 -20.539 1.00 96.94 185 ASN A C 1
ATOM 1473 O O . ASN A 1 185 ? 8.907 -9.447 -20.552 1.00 96.94 185 ASN A O 1
ATOM 1477 N N . ASN A 1 186 ? 9.631 -7.475 -19.776 1.00 96.88 186 ASN A N 1
ATOM 1478 C CA . ASN A 1 186 ? 10.646 -8.008 -18.872 1.00 96.88 186 ASN A CA 1
ATOM 1479 C C . ASN A 1 186 ? 10.873 -7.047 -17.679 1.00 96.88 186 ASN A C 1
ATOM 1481 O O . ASN A 1 186 ? 10.444 -5.889 -17.734 1.00 96.88 186 ASN A O 1
ATOM 1485 N N . PRO A 1 187 ? 11.573 -7.477 -16.609 1.00 97.00 187 PRO A N 1
ATOM 1486 C CA . PRO A 1 187 ? 11.875 -6.613 -15.464 1.00 97.00 187 PRO A CA 1
ATOM 1487 C C . PRO A 1 187 ? 12.633 -5.320 -15.801 1.00 97.00 187 PRO A C 1
ATOM 1489 O O . PRO A 1 187 ? 12.480 -4.318 -15.101 1.00 97.00 187 PRO A O 1
ATOM 1492 N N . GLY A 1 188 ? 13.454 -5.331 -16.854 1.00 96.12 188 GLY A N 1
ATOM 1493 C CA . GLY A 1 188 ? 14.168 -4.156 -17.350 1.00 96.12 188 GLY A CA 1
ATOM 1494 C C . GLY A 1 188 ? 13.221 -3.085 -17.887 1.00 96.12 188 GLY A C 1
ATOM 1495 O O . GLY A 1 188 ? 13.402 -1.918 -17.555 1.00 96.12 188 GLY A O 1
ATOM 1496 N N . ASP A 1 189 ? 12.164 -3.471 -18.606 1.00 95.75 189 ASP A N 1
ATOM 1497 C CA . ASP A 1 189 ? 11.142 -2.534 -19.097 1.00 95.75 189 ASP A CA 1
ATOM 1498 C C . ASP A 1 189 ? 10.439 -1.823 -17.926 1.00 95.75 189 ASP A C 1
ATOM 1500 O O . ASP A 1 189 ? 10.273 -0.601 -17.936 1.00 95.75 189 ASP A O 1
ATOM 1504 N N . LEU A 1 190 ? 10.077 -2.576 -16.876 1.00 95.50 190 LEU A N 1
ATOM 1505 C CA . LEU A 1 190 ? 9.471 -2.014 -15.662 1.00 95.50 190 LEU A CA 1
ATOM 1506 C C . LEU A 1 190 ? 10.439 -1.058 -14.948 1.00 95.50 190 LEU A C 1
ATOM 1508 O O . LEU A 1 190 ? 10.039 0.025 -14.515 1.00 95.50 190 LEU A O 1
ATOM 1512 N N . ARG A 1 191 ? 11.725 -1.426 -14.869 1.00 95.88 191 ARG A N 1
ATOM 1513 C CA . ARG A 1 191 ? 12.778 -0.557 -14.332 1.00 95.88 191 ARG A CA 1
ATOM 1514 C C . ARG A 1 191 ? 12.896 0.734 -15.134 1.00 95.88 191 ARG A C 1
ATOM 1516 O O . ARG A 1 191 ? 12.850 1.795 -14.534 1.00 95.88 191 ARG A O 1
ATOM 1523 N N . GLN A 1 192 ? 13.009 0.676 -16.455 1.00 94.38 192 GLN A N 1
ATOM 1524 C CA . GLN A 1 192 ? 13.142 1.866 -17.305 1.00 94.38 192 GLN A CA 1
ATOM 1525 C C . GLN A 1 192 ? 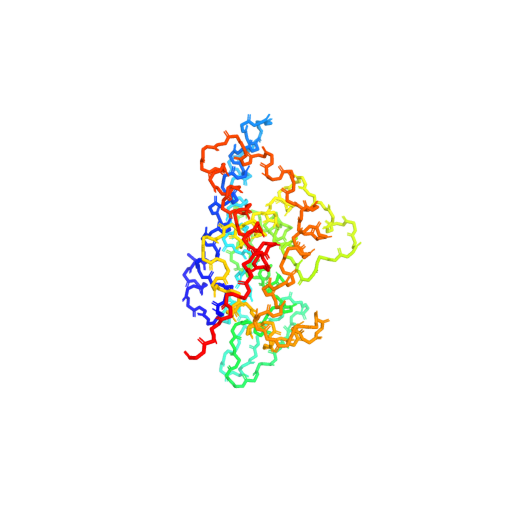11.890 2.755 -17.266 1.00 94.38 192 GLN A C 1
ATOM 1527 O O . GLN A 1 192 ? 11.985 3.979 -17.334 1.00 94.38 192 GLN A O 1
ATOM 1532 N N . GLY A 1 193 ? 10.705 2.160 -17.101 1.00 92.88 193 GLY A N 1
ATOM 1533 C CA . GLY A 1 193 ? 9.447 2.892 -16.949 1.00 92.88 193 GLY A CA 1
ATOM 1534 C C . GLY A 1 193 ? 9.301 3.640 -15.617 1.00 92.88 193 GLY A C 1
ATOM 1535 O O . GLY A 1 193 ? 8.466 4.545 -15.521 1.00 92.88 193 GLY A O 1
ATOM 1536 N N . TYR A 1 194 ? 10.102 3.299 -14.602 1.00 92.94 194 TYR A N 1
ATOM 1537 C CA . TYR A 1 194 ? 9.949 3.802 -13.237 1.00 92.94 194 TYR A CA 1
ATOM 1538 C C . TYR A 1 194 ? 10.012 5.337 -13.115 1.00 92.94 194 TYR A C 1
ATOM 1540 O O . TYR A 1 194 ? 9.080 5.891 -12.528 1.00 92.94 194 TYR A O 1
ATOM 1548 N N . PRO A 1 195 ? 11.002 6.069 -13.670 1.00 94.94 195 PRO A N 1
ATOM 1549 C CA . PRO A 1 195 ? 11.035 7.528 -13.538 1.00 94.94 195 PRO A CA 1
ATOM 1550 C C . PRO A 1 195 ? 9.805 8.211 -14.137 1.00 94.94 195 PRO A C 1
ATOM 1552 O O . PRO A 1 195 ? 9.212 9.105 -13.531 1.00 94.94 195 PRO A O 1
ATOM 1555 N N . LYS A 1 196 ? 9.354 7.740 -15.306 1.00 93.81 196 LYS A N 1
ATOM 1556 C CA . LYS A 1 196 ? 8.140 8.250 -15.951 1.00 93.81 196 LYS A CA 1
ATOM 1557 C C . LYS A 1 196 ? 6.906 7.992 -15.085 1.00 93.81 196 LYS A C 1
ATOM 1559 O O . LYS A 1 196 ? 6.059 8.875 -14.961 1.00 93.81 196 LYS A O 1
ATOM 1564 N N . PHE A 1 197 ? 6.804 6.805 -14.488 1.00 92.62 197 PHE A N 1
ATOM 1565 C CA . PHE A 1 197 ? 5.740 6.472 -13.541 1.00 92.62 197 PHE A CA 1
ATOM 1566 C C . PHE A 1 197 ? 5.783 7.374 -12.298 1.00 92.62 197 PHE A C 1
ATOM 1568 O O . PHE A 1 197 ? 4.752 7.913 -11.891 1.00 92.62 197 PHE A O 1
ATOM 1575 N N . TYR A 1 198 ? 6.976 7.606 -11.747 1.00 95.31 198 TYR A N 1
ATOM 1576 C CA . TYR A 1 198 ? 7.171 8.475 -10.594 1.00 95.31 198 TYR A CA 1
ATOM 1577 C C . TYR A 1 198 ? 6.655 9.894 -10.862 1.00 95.31 198 TYR A C 1
ATOM 1579 O O . TYR A 1 198 ? 5.785 10.379 -10.141 1.00 95.31 198 TYR A O 1
ATOM 1587 N N . TRP A 1 199 ? 7.128 10.547 -11.924 1.00 95.69 199 TRP A N 1
ATOM 1588 C CA . TRP A 1 199 ? 6.771 11.942 -12.191 1.00 95.69 199 TRP A CA 1
ATOM 1589 C C . TRP A 1 199 ? 5.330 12.126 -12.656 1.00 95.69 199 TRP A C 1
ATOM 1591 O O . TRP A 1 199 ? 4.662 13.063 -12.219 1.00 95.69 199 TRP A O 1
ATOM 1601 N N . ASN A 1 200 ? 4.831 11.234 -13.514 1.00 92.94 200 ASN A N 1
ATOM 1602 C CA . ASN A 1 200 ? 3.510 11.409 -14.119 1.00 92.94 200 ASN A CA 1
ATOM 1603 C C . ASN A 1 200 ? 2.363 10.920 -13.233 1.00 92.94 200 ASN A C 1
ATOM 1605 O O . ASN A 1 200 ? 1.224 11.321 -13.458 1.00 92.94 200 ASN A O 1
ATOM 1609 N N . VAL A 1 201 ? 2.639 10.049 -12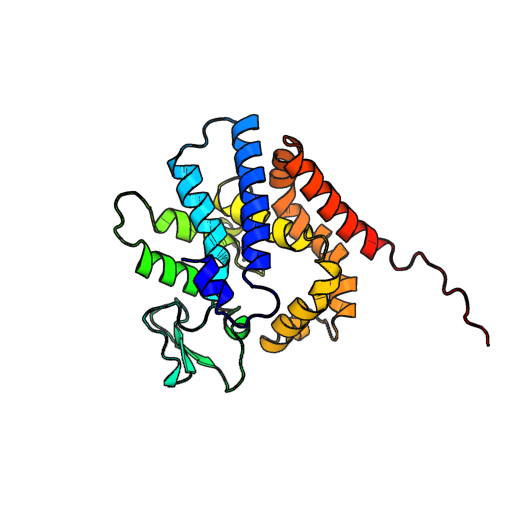.257 1.00 91.44 201 VAL A N 1
ATOM 1610 C CA . VAL A 1 201 ? 1.602 9.451 -11.406 1.00 91.44 201 VAL A CA 1
ATOM 1611 C C . VAL A 1 201 ? 1.899 9.723 -9.937 1.00 91.44 201 VAL A C 1
ATOM 1613 O O . VAL A 1 201 ? 1.174 10.480 -9.284 1.00 91.44 201 VAL A O 1
ATOM 1616 N N . VAL A 1 202 ? 2.987 9.146 -9.425 1.00 94.38 202 VAL A N 1
ATOM 1617 C CA . VAL A 1 202 ? 3.275 9.073 -7.985 1.00 94.38 202 VAL A CA 1
ATOM 1618 C C . VAL A 1 202 ? 3.449 10.452 -7.360 1.00 94.38 202 VAL A C 1
ATOM 1620 O O . VAL A 1 202 ? 2.841 10.734 -6.328 1.00 94.38 202 VAL A O 1
ATOM 1623 N N . TYR A 1 203 ? 4.242 11.329 -7.981 1.00 95.75 203 TYR A N 1
ATOM 1624 C CA . TYR A 1 203 ? 4.611 12.632 -7.423 1.00 95.75 203 TYR A CA 1
ATOM 1625 C C . TYR A 1 203 ? 3.384 13.454 -7.010 1.00 95.75 203 TYR A C 1
ATOM 1627 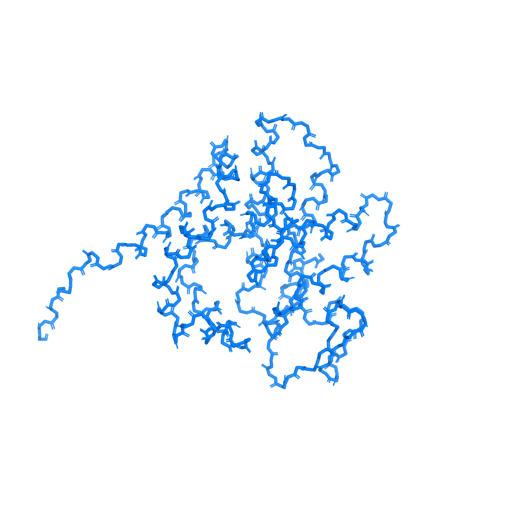O O . TYR A 1 203 ? 3.364 14.085 -5.951 1.00 95.75 203 TYR A O 1
ATOM 1635 N N . SER A 1 204 ? 2.317 13.378 -7.812 1.00 94.12 204 SER A N 1
ATOM 1636 C CA . SER A 1 204 ? 1.067 14.095 -7.567 1.00 94.12 204 SER A CA 1
ATOM 1637 C C . SER A 1 204 ? 0.347 13.670 -6.283 1.00 94.12 204 SER A C 1
ATOM 1639 O O . SER A 1 204 ? -0.450 14.459 -5.768 1.00 94.12 204 SER A O 1
ATOM 1641 N N . TYR A 1 205 ? 0.609 12.456 -5.794 1.00 94.50 205 TYR A N 1
ATOM 1642 C CA . TYR A 1 205 ? 0.012 11.874 -4.596 1.00 94.50 205 TYR A CA 1
ATOM 1643 C C . TYR A 1 205 ? 0.905 12.002 -3.365 1.00 94.50 205 TYR A C 1
ATOM 1645 O O . TYR A 1 205 ? 0.377 12.046 -2.265 1.00 94.50 205 TYR A O 1
ATOM 1653 N N . ILE A 1 206 ? 2.227 12.104 -3.535 1.00 96.12 206 ILE A N 1
ATOM 1654 C CA . ILE A 1 206 ? 3.175 12.054 -2.412 1.00 96.12 206 ILE A CA 1
ATOM 1655 C C . ILE A 1 206 ? 3.744 13.417 -1.999 1.00 96.12 206 ILE A C 1
ATOM 1657 O O . ILE A 1 206 ? 4.362 13.515 -0.941 1.00 96.12 206 ILE A O 1
ATOM 1661 N N . LYS A 1 207 ? 3.584 14.471 -2.814 1.00 95.44 207 LYS A N 1
ATOM 1662 C CA . LYS A 1 207 ? 4.232 15.781 -2.590 1.00 95.44 207 LYS A CA 1
ATOM 1663 C C . LYS A 1 207 ? 3.979 16.360 -1.186 1.00 95.44 207 LYS A C 1
ATOM 1665 O O . LYS A 1 207 ? 4.897 16.892 -0.561 1.00 95.44 207 LYS A O 1
ATOM 1670 N N . ASP A 1 208 ? 2.765 16.199 -0.663 1.00 93.19 208 ASP A N 1
ATOM 1671 C CA . ASP A 1 208 ? 2.380 16.743 0.637 1.00 93.19 208 ASP A CA 1
ATOM 1672 C C . ASP A 1 208 ? 2.956 15.872 1.763 1.00 93.19 208 ASP A C 1
ATOM 1674 O O . ASP A 1 208 ? 3.518 16.401 2.724 1.00 93.19 208 ASP A O 1
ATOM 1678 N N . ALA A 1 209 ? 2.975 14.547 1.592 1.00 97.56 209 ALA A N 1
ATOM 1679 C CA . ALA A 1 209 ? 3.669 13.624 2.491 1.00 97.56 209 ALA A CA 1
ATOM 1680 C C . ALA A 1 209 ? 5.183 13.892 2.568 1.00 97.56 209 ALA A C 1
ATOM 1682 O O . ALA A 1 209 ? 5.747 13.938 3.662 1.00 97.56 209 ALA A O 1
ATOM 1683 N N . VAL A 1 210 ? 5.838 14.167 1.434 1.00 98.25 210 VAL A N 1
ATOM 1684 C CA . VAL A 1 210 ? 7.261 14.555 1.382 1.00 98.25 210 VAL A CA 1
ATOM 1685 C C . VAL A 1 210 ? 7.522 15.819 2.205 1.00 98.25 210 VAL A C 1
ATOM 1687 O O . VAL A 1 210 ? 8.529 15.909 2.908 1.00 98.25 210 VAL A O 1
ATOM 1690 N N . SER A 1 211 ? 6.605 16.789 2.177 1.00 97.81 211 SER A N 1
ATOM 1691 C CA . SER A 1 211 ? 6.746 18.004 2.982 1.00 97.81 211 SER A CA 1
ATOM 1692 C C . SER A 1 211 ? 6.704 17.734 4.495 1.00 97.81 211 SER A C 1
ATOM 1694 O O . SER A 1 211 ? 7.446 18.382 5.232 1.00 97.81 211 SER A O 1
ATOM 1696 N N . TYR A 1 212 ? 5.929 16.743 4.956 1.00 98.50 212 TYR A N 1
ATOM 1697 C CA . TYR A 1 212 ? 5.964 16.291 6.351 1.00 98.50 212 TYR A CA 1
ATOM 1698 C C . TYR A 1 212 ? 7.250 15.523 6.679 1.00 98.50 212 TYR A C 1
ATOM 1700 O O . TYR A 1 212 ? 7.856 15.768 7.721 1.00 98.50 212 TYR A O 1
ATOM 1708 N N . LEU A 1 213 ? 7.708 14.634 5.788 1.00 98.69 213 LEU A N 1
ATOM 1709 C CA . LEU A 1 213 ? 8.944 13.861 5.985 1.00 98.69 213 LEU A CA 1
ATOM 1710 C C . LEU A 1 213 ? 10.179 14.761 6.142 1.00 98.69 213 LEU A C 1
ATOM 1712 O O . LEU A 1 213 ? 11.084 14.454 6.914 1.00 98.69 213 LEU A O 1
ATOM 1716 N N . ASN A 1 214 ? 10.200 15.919 5.482 1.00 98.50 214 ASN A N 1
ATOM 1717 C CA . ASN A 1 214 ? 11.286 16.893 5.610 1.00 98.50 214 ASN A CA 1
ATOM 1718 C C . ASN A 1 214 ? 11.406 17.542 7.005 1.00 98.50 214 ASN A C 1
ATOM 1720 O O . ASN A 1 214 ? 12.352 18.297 7.245 1.00 98.50 214 ASN A O 1
ATOM 1724 N N . LEU A 1 215 ? 10.492 17.258 7.938 1.00 98.38 215 LEU A N 1
ATOM 1725 C CA . LEU A 1 215 ? 10.511 17.802 9.299 1.00 98.38 215 LEU A CA 1
ATOM 1726 C C . LEU A 1 215 ? 11.305 16.938 10.288 1.00 98.38 215 LEU A C 1
ATOM 1728 O O . LEU A 1 215 ? 11.670 17.428 11.356 1.00 98.38 215 LEU A O 1
ATOM 1732 N N . THR A 1 216 ? 11.620 15.683 9.949 1.00 97.69 216 THR A N 1
ATOM 1733 C CA . THR A 1 216 ? 12.390 14.771 10.814 1.00 97.69 216 THR A CA 1
ATOM 1734 C C . THR A 1 216 ? 13.677 14.310 10.131 1.00 97.69 216 THR A C 1
ATOM 1736 O O . THR A 1 216 ? 13.815 14.369 8.911 1.00 97.69 216 THR A O 1
ATOM 1739 N N . GLN A 1 217 ? 14.671 13.872 10.911 1.00 98.12 217 GLN A N 1
ATOM 1740 C CA . GLN A 1 217 ? 15.929 13.363 10.340 1.00 98.12 217 GLN A CA 1
ATOM 1741 C C . GLN A 1 217 ? 15.708 12.030 9.616 1.00 98.12 217 GLN A C 1
ATOM 1743 O O . GLN A 1 217 ? 16.215 11.827 8.516 1.00 98.12 217 GLN A O 1
ATOM 1748 N N . GLN A 1 218 ? 14.895 11.149 10.204 1.00 98.31 218 GLN A N 1
ATOM 1749 C CA . GLN A 1 218 ? 14.497 9.884 9.595 1.00 98.31 218 GLN A CA 1
ATOM 1750 C C . GLN A 1 218 ? 13.710 10.110 8.296 1.00 98.31 218 GLN A C 1
ATOM 1752 O O . GLN A 1 218 ? 14.012 9.486 7.280 1.00 98.31 218 GLN A O 1
ATOM 1757 N N . GLY A 1 219 ? 12.761 11.051 8.290 1.00 98.56 219 GLY A N 1
ATOM 1758 C CA . GLY A 1 219 ? 11.993 11.398 7.098 1.00 98.56 219 GLY A CA 1
ATOM 1759 C C . GLY A 1 219 ? 12.856 11.985 5.978 1.00 98.56 219 GLY A C 1
ATOM 1760 O O . GLY A 1 219 ? 12.710 11.587 4.824 1.00 98.56 219 GLY A O 1
ATOM 1761 N N . LYS A 1 220 ? 13.841 12.836 6.296 1.00 98.75 220 LYS A N 1
ATOM 1762 C CA . LYS A 1 220 ? 14.824 13.313 5.304 1.00 98.75 220 LYS A CA 1
ATOM 1763 C C . LYS A 1 220 ? 15.634 12.176 4.683 1.00 98.75 220 LYS A C 1
ATOM 1765 O O . LYS A 1 220 ? 15.888 12.210 3.482 1.00 98.75 220 LYS A O 1
ATOM 1770 N N . GLN A 1 221 ? 16.007 11.158 5.461 1.00 98.56 221 GLN A N 1
ATOM 1771 C CA . GLN A 1 221 ? 16.701 9.982 4.927 1.00 98.56 221 GLN A CA 1
ATOM 1772 C C . GLN A 1 221 ? 15.811 9.176 3.966 1.00 98.56 221 GLN A C 1
ATOM 1774 O O . GLN A 1 221 ? 16.285 8.742 2.918 1.00 98.56 221 GLN A O 1
ATOM 1779 N N . ILE A 1 222 ? 14.522 9.017 4.283 1.00 98.75 222 ILE A N 1
ATOM 1780 C CA . ILE A 1 222 ? 13.536 8.384 3.391 1.00 98.75 222 ILE A CA 1
ATOM 1781 C C . ILE A 1 222 ? 13.450 9.151 2.061 1.00 98.75 222 ILE A C 1
ATOM 1783 O O . ILE A 1 222 ? 13.553 8.552 0.991 1.00 98.75 222 ILE A O 1
ATOM 1787 N N . VAL A 1 223 ? 13.329 10.482 2.116 1.00 98.69 223 VAL A N 1
ATOM 1788 C CA . VAL A 1 223 ? 13.272 11.342 0.920 1.00 98.69 223 VAL A CA 1
ATOM 1789 C C . VAL A 1 223 ? 14.569 11.260 0.108 1.00 98.69 223 VAL A C 1
ATOM 1791 O O . VAL A 1 223 ? 14.520 11.221 -1.123 1.00 98.69 223 VAL A O 1
ATOM 1794 N N . ALA A 1 224 ? 15.728 11.189 0.768 1.00 98.44 224 ALA A N 1
ATOM 1795 C CA . ALA A 1 224 ? 17.012 11.007 0.100 1.00 98.44 224 ALA A CA 1
ATOM 1796 C C . ALA A 1 224 ? 17.078 9.668 -0.650 1.00 98.44 224 ALA A C 1
ATOM 1798 O O . ALA A 1 224 ? 17.469 9.651 -1.814 1.00 98.44 224 ALA A O 1
ATOM 1799 N N . ASN A 1 225 ? 16.637 8.567 -0.031 1.00 98.31 225 ASN A N 1
ATOM 1800 C CA . ASN A 1 225 ? 16.609 7.252 -0.679 1.00 98.31 225 ASN A CA 1
ATOM 1801 C C . ASN A 1 225 ? 15.640 7.218 -1.870 1.00 98.31 225 ASN A C 1
ATOM 1803 O O . ASN A 1 225 ? 16.003 6.728 -2.938 1.00 98.31 225 ASN A O 1
ATOM 1807 N N . LEU A 1 226 ? 14.438 7.787 -1.706 1.00 98.12 226 LEU A N 1
ATOM 1808 C CA . LEU A 1 226 ? 13.462 7.942 -2.789 1.00 98.12 226 LEU A CA 1
ATOM 1809 C C . LEU A 1 226 ? 14.087 8.676 -3.981 1.00 98.12 226 LEU A C 1
ATOM 1811 O O . LEU A 1 226 ? 14.070 8.180 -5.107 1.00 98.12 226 LEU A O 1
ATOM 1815 N N . SER A 1 227 ? 14.692 9.834 -3.709 1.00 97.31 227 SER A N 1
ATOM 1816 C CA . SER A 1 227 ? 15.317 10.679 -4.728 1.00 97.31 227 SER A CA 1
ATOM 1817 C C . SER A 1 227 ? 16.488 9.966 -5.406 1.00 97.31 227 SER A C 1
ATOM 1819 O O . SER A 1 227 ? 16.605 10.010 -6.626 1.00 97.31 227 SER A O 1
ATOM 1821 N N . ALA A 1 228 ? 17.324 9.259 -4.640 1.00 97.12 228 ALA A N 1
ATOM 1822 C CA . ALA A 1 228 ? 18.453 8.498 -5.165 1.00 97.12 228 ALA A CA 1
ATOM 1823 C C . ALA A 1 228 ? 18.007 7.355 -6.089 1.00 97.12 228 ALA A C 1
ATOM 1825 O O . ALA A 1 228 ? 18.628 7.131 -7.128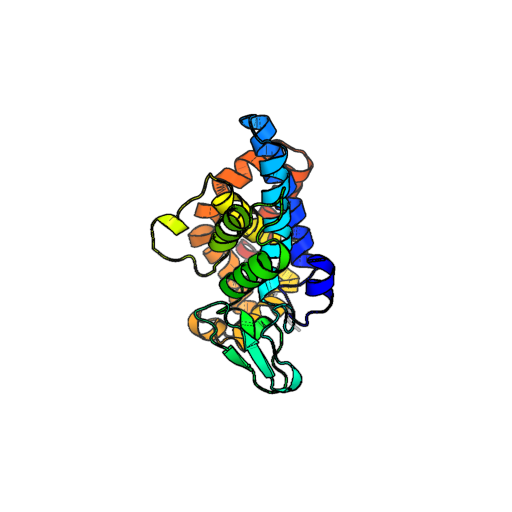 1.00 97.12 228 ALA A O 1
ATOM 1826 N N . ASN A 1 229 ? 16.921 6.654 -5.750 1.00 97.38 229 ASN A N 1
ATOM 1827 C CA . ASN A 1 229 ? 16.366 5.605 -6.601 1.00 97.38 229 ASN A CA 1
ATOM 1828 C C . ASN A 1 229 ? 15.842 6.164 -7.928 1.00 97.38 229 ASN A C 1
ATOM 1830 O O . ASN A 1 229 ? 16.151 5.592 -8.972 1.00 97.38 229 ASN A O 1
ATOM 1834 N N . VAL A 1 230 ? 15.073 7.264 -7.905 1.00 96.31 230 VAL A N 1
ATOM 1835 C CA . VAL A 1 230 ? 14.594 7.931 -9.136 1.00 96.31 230 VAL A CA 1
ATOM 1836 C C . VAL A 1 230 ? 15.785 8.376 -9.982 1.00 96.31 230 VAL A C 1
ATOM 1838 O O . VAL A 1 230 ? 15.926 7.944 -11.125 1.00 96.31 230 VAL A O 1
ATOM 1841 N N . PHE A 1 231 ? 16.690 9.149 -9.378 1.00 96.12 231 PHE A N 1
ATOM 1842 C CA . PHE A 1 231 ? 17.849 9.727 -10.048 1.00 96.12 231 PHE A CA 1
ATOM 1843 C C . PHE A 1 231 ? 18.728 8.662 -10.709 1.00 96.12 231 PHE A C 1
ATOM 1845 O O . PHE A 1 231 ? 19.159 8.840 -11.846 1.00 96.12 231 PHE A O 1
ATOM 1852 N N . ARG A 1 232 ? 18.976 7.534 -10.028 1.00 94.94 232 ARG A N 1
ATOM 1853 C CA . ARG A 1 232 ? 19.821 6.461 -10.563 1.00 94.94 232 ARG A CA 1
ATOM 1854 C C . ARG A 1 232 ? 19.291 5.899 -11.877 1.00 94.94 232 ARG A C 1
ATOM 1856 O O . ARG A 1 232 ? 20.089 5.623 -12.760 1.00 94.94 232 ARG A O 1
ATOM 1863 N N . VAL A 1 233 ? 17.980 5.706 -11.998 1.00 95.19 233 VAL A N 1
ATOM 1864 C CA . VAL A 1 233 ? 17.394 5.149 -13.225 1.00 95.19 233 VAL A CA 1
ATOM 1865 C C . VAL A 1 233 ? 17.293 6.206 -14.322 1.00 95.19 233 VAL A C 1
ATOM 1867 O O . VAL A 1 233 ? 17.521 5.888 -15.480 1.00 95.19 233 VAL A O 1
ATOM 1870 N N . GLU A 1 234 ? 17.031 7.470 -13.979 1.00 94.25 234 GLU A N 1
ATOM 1871 C CA . GLU A 1 234 ? 17.048 8.578 -14.953 1.00 94.25 234 GLU A CA 1
ATOM 1872 C C . GLU A 1 234 ? 18.406 8.772 -15.636 1.00 94.25 234 GLU A C 1
ATOM 1874 O O . GLU A 1 234 ? 18.464 9.295 -16.745 1.00 94.25 234 GLU A O 1
ATOM 1879 N N . HIS A 1 235 ? 19.489 8.359 -14.974 1.00 92.81 235 HIS A N 1
ATOM 1880 C CA . HIS A 1 235 ? 20.861 8.535 -15.443 1.00 92.81 235 HIS A CA 1
ATOM 1881 C C . HIS A 1 235 ? 21.564 7.201 -15.760 1.00 92.81 235 HIS A C 1
ATOM 1883 O O . HIS A 1 235 ? 22.780 7.205 -15.950 1.00 92.81 235 HIS A O 1
ATOM 1889 N N . ASP A 1 236 ? 20.839 6.071 -15.834 1.00 83.12 236 ASP A N 1
ATOM 1890 C CA . ASP A 1 236 ? 21.419 4.750 -16.170 1.00 83.12 236 ASP A CA 1
ATOM 1891 C C . ASP A 1 236 ? 22.056 4.773 -17.586 1.00 83.12 236 ASP A C 1
ATOM 1893 O O . ASP A 1 236 ? 23.079 4.131 -17.813 1.00 83.12 236 ASP A O 1
ATOM 1897 N N . ASP A 1 237 ? 21.536 5.605 -18.501 1.00 65.25 237 ASP A N 1
ATOM 1898 C CA . ASP A 1 237 ? 22.042 5.778 -19.878 1.00 65.25 237 ASP A CA 1
ATOM 1899 C C . ASP A 1 237 ? 23.245 6.746 -19.998 1.00 65.25 237 ASP A C 1
ATOM 1901 O O . ASP A 1 237 ? 23.771 6.967 -21.089 1.00 65.25 237 ASP A O 1
ATOM 1905 N N . ALA A 1 238 ? 23.701 7.358 -18.895 1.00 55.50 238 ALA A N 1
ATOM 1906 C CA . ALA A 1 238 ? 24.799 8.336 -18.907 1.00 55.50 238 ALA A CA 1
ATOM 1907 C C . ALA A 1 238 ? 26.202 7.705 -18.817 1.00 55.50 238 ALA A C 1
ATOM 1909 O O . ALA A 1 238 ? 27.202 8.427 -18.807 1.00 55.50 238 ALA A O 1
ATOM 1910 N N . VAL A 1 239 ? 26.298 6.373 -18.757 1.00 49.53 239 VAL A N 1
ATOM 1911 C CA . VAL A 1 239 ? 27.563 5.652 -18.921 1.00 49.53 239 VAL A CA 1
ATOM 1912 C C . VAL A 1 239 ? 27.685 5.308 -20.405 1.00 49.53 239 VAL A C 1
ATOM 1914 O O . VAL A 1 239 ? 26.925 4.465 -20.879 1.00 49.53 239 VAL A O 1
ATOM 1917 N N . PRO A 1 240 ? 28.606 5.937 -21.166 1.00 46.78 240 PRO A N 1
ATOM 1918 C CA . PRO A 1 240 ? 28.890 5.489 -22.521 1.00 46.78 240 PRO A CA 1
ATOM 1919 C C . PRO A 1 240 ? 29.196 3.998 -22.463 1.00 46.78 240 PRO A C 1
ATOM 1921 O O . PRO A 1 240 ? 29.919 3.576 -21.555 1.00 46.78 240 PRO A O 1
ATOM 1924 N N . GLU A 1 241 ? 28.694 3.216 -23.420 1.00 48.66 241 GLU A N 1
ATOM 1925 C CA . GLU A 1 241 ? 29.277 1.913 -23.722 1.00 48.66 241 GLU A CA 1
ATOM 1926 C C . GLU A 1 241 ? 30.777 2.146 -23.930 1.00 48.66 241 GLU A C 1
ATOM 1928 O O . GLU A 1 241 ? 31.232 2.544 -25.004 1.00 48.66 241 GLU A O 1
ATOM 1933 N N . ALA A 1 242 ? 31.567 1.969 -22.870 1.00 49.62 242 ALA A N 1
ATOM 1934 C CA . ALA A 1 242 ? 32.981 1.744 -23.000 1.00 49.62 242 ALA A CA 1
ATOM 1935 C C . ALA A 1 242 ? 33.034 0.451 -23.789 1.00 49.62 242 ALA A C 1
ATOM 1937 O O . ALA A 1 242 ? 32.745 -0.620 -23.258 1.00 49.62 242 ALA A O 1
ATOM 1938 N N . ALA A 1 243 ? 33.255 0.613 -25.090 1.00 48.53 243 ALA A N 1
ATOM 1939 C CA . ALA A 1 243 ? 33.362 -0.454 -26.044 1.00 48.53 243 ALA A CA 1
ATOM 1940 C C . ALA A 1 243 ? 34.292 -1.503 -25.437 1.00 48.53 243 ALA A C 1
ATOM 1942 O O . ALA A 1 243 ? 35.505 -1.300 -25.354 1.00 48.53 243 ALA A O 1
ATOM 1943 N N . PHE A 1 244 ? 33.712 -2.609 -24.976 1.00 49.84 244 PHE A N 1
ATOM 1944 C CA . PHE A 1 244 ? 34.460 -3.826 -24.735 1.00 49.84 244 PHE A CA 1
ATOM 1945 C C . PHE A 1 244 ? 34.826 -4.347 -26.124 1.00 49.84 244 PHE A C 1
ATOM 1947 O O . PHE A 1 244 ? 34.148 -5.185 -26.712 1.00 49.84 244 PHE A O 1
ATOM 1954 N N . VAL A 1 245 ? 35.852 -3.719 -26.697 1.00 50.47 245 VAL A N 1
ATOM 1955 C CA . VAL A 1 245 ? 36.581 -4.230 -27.843 1.00 50.47 245 VAL A CA 1
ATOM 1956 C C . VAL A 1 245 ? 37.588 -5.233 -27.295 1.00 50.47 245 VAL A C 1
ATOM 1958 O O . VAL A 1 245 ? 38.408 -4.879 -26.450 1.00 50.47 245 VAL A O 1
ATOM 1961 N N . SER A 1 246 ? 37.484 -6.434 -27.868 1.00 48.97 246 SER A N 1
ATOM 1962 C CA . SER A 1 246 ? 38.278 -7.665 -27.729 1.00 48.97 246 SER A CA 1
ATOM 1963 C C . SER A 1 246 ? 38.077 -8.488 -26.462 1.00 48.97 246 SER A C 1
ATOM 1965 O O . SER A 1 246 ? 38.620 -8.093 -25.407 1.00 48.97 246 SER A O 1
#

Sequence (246 aa):
MALENIANGDALYHNVEHTILVTLVGQEVLRGKHIREGGVSCEDWLHYHISLLCHDIGYVKGVCRQDRGDLRLYATGVDNMKVSLPRGATDASLTPYHVDRGKLFIDERFGGHKLIDAEIIKRNIELTRFPVPADKDHQDKENYPGLVRSADLIGQLSDPRYLQKISALFYEFEETGQNKILGYNNPGDLRQGYPKFYWNVVYSYIKDAVSYLNLTQQGKQIVANLSANVFRVEHDDAVPEAAFVS